Protein AF-A0A519QQQ7-F1 (afdb_monomer)

pLDDT: mean 70.66, std 15.96, range [36.84, 91.31]

Foldseek 3Di:
DDPLLVVLLVVCLPVLADDPVSLVVLVCVQCVVHAHEPVRLVSLQSSQQSRPDDDPSSLVSNLVRNVRHQQPPDPPHQEGDPVSLVVLLCSLPVDDQLADPSSLVNLLVSLQRHQEDPPVSLVSNLVSLLVSCLVPHEDLSSLVSLLSSQCHNHHPDVQAGDPVRLVSLVVNVVRDDDDPSNVVSNCRRVCRVCVVQPPDPDDDPVRVVVVVVVVPPPPDDPLVVQLVCQVVCVRPQRHNVLSNQVVVVPPVSVVVSVVVSVVVVVD

Radius of gyration: 24.66 Å; Cα contacts (8 Å, |Δi|>4): 272; chains: 1; bounding box: 61×37×68 Å

Secondary structure (DSSP, 8-state):
--HHHHHHHHHHHHHS---HHHHHHHHHHHTSSSS--HHHHHHHHHHHTT-SS--HHHHHHHHHHHHHHHHTT-SSTT---HHHHHHHHHHHHSSSTTS-HHHHHHHHHHHHH-S---HHHHHHHHHHHHHHHHHH---HHHHHHHHHHHTSTTSTTTTS--HHHHHHHHHHHHHS---HHHHHHHHHHHHHHHTTTT--PPPPHHHHHHHHHHHT-TT--HHHHHHHHHHTTSSTT--HHHHHHGGG--HHHHHHHHHHHHHHTT-

Mean predicted aligned error: 14.67 Å

Nearest PDB structures (foldseek):
  7umz-assembly1_D  TM=3.850E-01  e=6.053E-01  Oryctolagus cuniculus
  6epd-assembly1_Q  TM=2.989E-01  e=4.296E+00  Rattus norvegicus
  4hou-assembly1_A  TM=2.137E-01  e=7.521E+00  Homo sapiens

Solvent-accessible s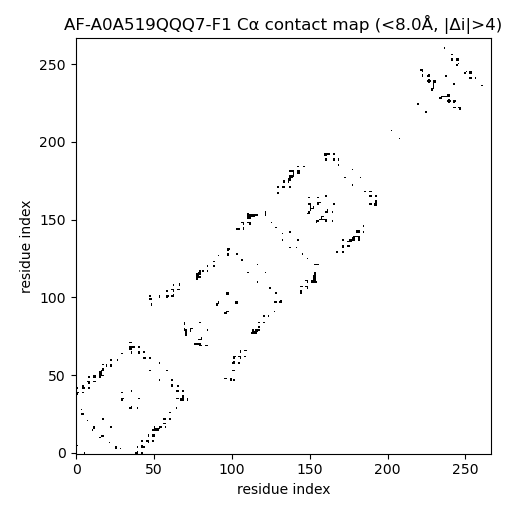urface area (backbone atoms only — not comparable to full-atom values): 14772 Å² total; per-residue (Å²): 114,62,70,68,57,54,55,47,41,55,49,24,65,71,73,24,53,82,54,71,71,58,52,52,52,47,58,54,58,51,47,66,85,71,55,49,51,72,52,52,45,52,47,54,54,59,35,55,67,39,45,74,60,79,47,75,66,54,33,51,51,51,30,52,50,46,50,50,33,49,44,60,89,28,83,62,83,46,32,62,43,69,69,56,49,51,52,52,48,53,43,50,71,69,76,54,38,57,77,42,72,41,43,52,50,34,54,28,50,48,27,58,64,23,71,49,58,59,67,67,58,46,54,50,51,52,55,35,52,50,54,40,37,69,74,78,42,44,46,46,70,57,31,51,46,50,47,44,34,51,61,7,57,33,24,96,28,47,91,43,41,38,71,70,58,43,52,48,52,52,54,53,57,74,71,44,71,68,35,77,48,33,53,53,44,48,53,51,43,48,45,48,47,44,48,78,79,64,63,75,71,82,66,54,72,72,56,48,52,56,48,55,66,48,75,72,51,91,83,69,57,74,44,60,50,48,24,50,38,22,73,70,57,78,38,85,88,44,52,45,70,54,30,58,43,53,64,74,70,46,67,66,43,48,54,48,45,53,50,50,55,66,52,60,75,73,111

Structure (mmCIF, N/CA/C/O backbone):
data_AF-A0A519QQQ7-F1
#
_entry.id   AF-A0A519QQQ7-F1
#
loop_
_atom_site.group_PDB
_atom_site.id
_atom_site.type_symbol
_atom_site.label_atom_id
_atom_site.label_alt_id
_atom_site.label_comp_id
_atom_site.label_asym_id
_atom_site.label_entity_id
_atom_site.label_seq_id
_atom_site.pdbx_PDB_ins_code
_atom_site.Cartn_x
_atom_site.Cartn_y
_atom_site.Cartn_z
_atom_site.occupancy
_atom_site.B_iso_or_equiv
_atom_site.auth_seq_id
_atom_site.auth_comp_id
_atom_site.auth_asym_id
_atom_site.auth_atom_id
_atom_site.pdbx_PDB_model_num
ATOM 1 N N . MET A 1 1 ? -14.514 -8.477 18.504 1.00 57.12 1 MET A N 1
ATOM 2 C CA . MET A 1 1 ? -14.649 -7.001 18.352 1.00 57.12 1 MET A CA 1
ATOM 3 C C . MET A 1 1 ? -14.982 -6.308 19.682 1.00 57.12 1 MET A C 1
ATOM 5 O O . MET A 1 1 ? -16.043 -6.569 20.253 1.00 57.12 1 MET A O 1
ATOM 9 N N . SER A 1 2 ? -14.092 -5.439 20.179 1.00 65.62 2 SER A N 1
ATOM 10 C CA . SER A 1 2 ? -14.289 -4.684 21.430 1.00 65.62 2 SER A CA 1
ATOM 11 C C . SER A 1 2 ? -15.368 -3.595 21.287 1.00 65.62 2 SER A C 1
ATOM 13 O O . SER A 1 2 ? -15.626 -3.091 20.193 1.00 65.62 2 SER A O 1
ATOM 15 N N . THR A 1 3 ? -16.032 -3.227 22.387 1.00 71.88 3 THR A N 1
ATOM 16 C CA . THR A 1 3 ? -17.100 -2.205 22.391 1.00 71.88 3 THR A CA 1
ATOM 17 C C . THR A 1 3 ? -16.602 -0.841 21.897 1.00 71.88 3 THR A C 1
ATOM 19 O O . THR A 1 3 ? -17.312 -0.165 21.163 1.00 71.88 3 THR A O 1
ATOM 22 N N . GLN A 1 4 ? -15.345 -0.496 22.197 1.00 73.44 4 GLN A N 1
ATOM 23 C CA . GLN A 1 4 ? -14.716 0.780 21.830 1.00 73.44 4 GLN A CA 1
ATOM 24 C C . GLN A 1 4 ? -14.652 0.999 20.311 1.00 73.44 4 GLN A C 1
ATOM 26 O O . GLN A 1 4 ? -14.949 2.089 19.832 1.00 73.44 4 GLN A O 1
ATOM 31 N N . PHE A 1 5 ? -14.333 -0.044 19.542 1.00 70.00 5 PHE A N 1
ATOM 32 C CA . PHE A 1 5 ? -14.292 0.033 18.081 1.00 70.00 5 PHE A CA 1
ATOM 33 C C . PHE A 1 5 ? -15.670 0.218 17.448 1.00 70.00 5 PHE A C 1
ATOM 35 O O . PHE A 1 5 ? -15.808 0.914 16.444 1.00 70.00 5 PHE A O 1
ATOM 42 N N . ARG A 1 6 ? -16.698 -0.406 18.032 1.00 71.19 6 ARG A N 1
ATOM 43 C CA . ARG A 1 6 ? -18.074 -0.286 17.542 1.00 71.19 6 ARG A CA 1
ATOM 44 C C . ARG A 1 6 ? -18.616 1.123 17.765 1.00 71.19 6 ARG A C 1
ATOM 46 O O . ARG A 1 6 ? -19.234 1.677 16.860 1.00 71.19 6 ARG A O 1
ATOM 53 N N . ASP A 1 7 ? -18.364 1.679 18.946 1.00 77.62 7 ASP A N 1
ATOM 54 C CA . ASP A 1 7 ? -18.818 3.020 19.312 1.00 77.62 7 ASP A CA 1
ATOM 55 C C . ASP A 1 7 ? -18.140 4.078 18.431 1.00 77.62 7 ASP A C 1
ATOM 57 O O . ASP A 1 7 ? -18.816 4.939 17.870 1.00 77.62 7 ASP A O 1
ATOM 61 N N . LEU A 1 8 ? -16.831 3.936 18.193 1.00 73.25 8 LEU A N 1
ATOM 62 C CA . LEU A 1 8 ? -16.100 4.826 17.296 1.00 73.25 8 LEU A CA 1
ATOM 63 C C . LEU A 1 8 ? -16.563 4.706 15.840 1.00 73.25 8 LEU A C 1
ATOM 65 O O . LEU A 1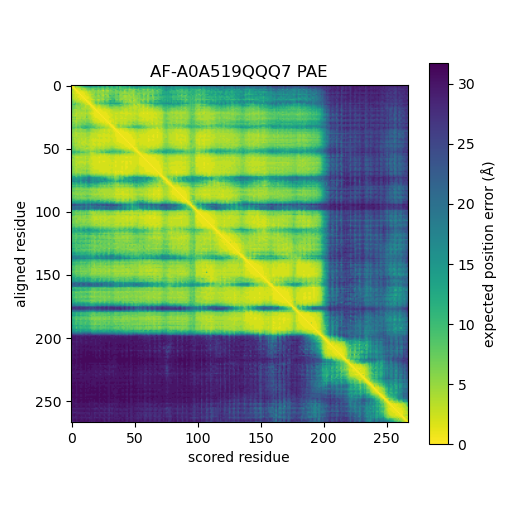 8 ? -16.773 5.717 15.181 1.00 73.25 8 LEU A O 1
ATOM 69 N N . ALA A 1 9 ? -16.775 3.493 15.322 1.00 68.94 9 ALA A N 1
ATOM 70 C CA . ALA A 1 9 ? -17.271 3.320 13.957 1.00 68.94 9 ALA A CA 1
ATOM 71 C C . ALA A 1 9 ? -18.654 3.967 13.751 1.00 68.94 9 ALA A C 1
ATOM 73 O O . ALA A 1 9 ? -18.933 4.476 12.666 1.00 68.94 9 ALA A O 1
ATOM 74 N N . ALA A 1 10 ? -19.512 3.970 14.778 1.00 73.00 10 ALA A N 1
ATOM 75 C CA . ALA A 1 10 ? -20.797 4.667 14.750 1.00 73.00 10 ALA A CA 1
ATOM 76 C C . ALA A 1 10 ? -20.635 6.197 14.801 1.00 73.00 10 ALA A C 1
ATOM 78 O O . ALA A 1 10 ? -21.363 6.918 14.114 1.00 73.00 10 ALA A O 1
ATOM 79 N N . GLN A 1 11 ? -19.668 6.691 15.573 1.00 75.50 11 GLN A N 1
ATOM 80 C CA . GLN A 1 11 ? -19.368 8.117 15.673 1.00 75.50 11 GLN A CA 1
ATOM 81 C C . GLN A 1 11 ? -18.752 8.668 14.379 1.00 75.50 11 GLN A C 1
ATOM 83 O O . GLN A 1 11 ? -19.298 9.607 13.805 1.00 75.50 11 GLN A O 1
ATOM 88 N N . VAL A 1 12 ? -17.726 8.007 13.837 1.00 75.81 12 VAL A N 1
ATOM 89 C CA . VAL A 1 12 ? -17.106 8.359 12.547 1.00 75.81 12 VAL A CA 1
ATOM 90 C C . VAL A 1 12 ? -18.117 8.245 11.402 1.00 75.81 12 VAL A C 1
ATOM 92 O O . VAL A 1 12 ? -18.093 9.045 10.475 1.00 75.81 12 VAL A O 1
ATOM 95 N N . ALA A 1 13 ? -19.072 7.308 11.465 1.00 68.69 13 ALA A N 1
ATOM 96 C CA . ALA A 1 13 ? -20.173 7.260 10.495 1.00 68.69 13 ALA A CA 1
ATOM 97 C C . ALA A 1 13 ? -21.094 8.496 10.546 1.00 68.69 13 ALA A C 1
ATOM 99 O O . ALA A 1 13 ? -21.832 8.735 9.592 1.00 68.69 13 ALA A O 1
ATOM 100 N N . THR A 1 14 ? -21.091 9.240 11.655 1.00 74.75 14 THR A N 1
ATOM 101 C CA . THR A 1 14 ? -21.964 10.397 11.880 1.00 74.75 14 THR A CA 1
ATOM 102 C C . THR A 1 14 ? -21.304 11.703 11.445 1.00 74.75 14 THR A C 1
ATOM 104 O O . THR A 1 14 ? -21.957 12.505 10.780 1.00 74.75 14 THR A O 1
ATOM 107 N N . ASP A 1 15 ? -20.038 11.929 11.804 1.00 79.56 15 ASP A N 1
ATOM 108 C CA . ASP A 1 15 ? -19.334 13.190 11.518 1.00 79.56 15 ASP A CA 1
ATOM 109 C C . ASP A 1 15 ? -18.234 13.079 10.443 1.00 79.56 15 ASP A C 1
ATOM 111 O O . ASP A 1 15 ? -17.788 14.100 9.920 1.00 79.56 15 ASP A O 1
ATOM 115 N N . GLY A 1 16 ? -17.838 11.860 10.056 1.00 76.94 16 GLY A N 1
ATOM 116 C CA . GLY A 1 16 ? -16.829 11.597 9.027 1.00 76.94 16 GLY A CA 1
ATOM 117 C C . GLY A 1 16 ? -15.406 12.007 9.412 1.00 76.94 16 GLY A C 1
ATOM 118 O O . GLY A 1 16 ? -14.540 12.052 8.528 1.00 76.94 16 GLY A O 1
ATOM 119 N N . THR A 1 17 ? -15.165 12.321 10.687 1.00 81.06 17 THR A N 1
ATOM 120 C CA . THR A 1 17 ? -13.899 12.833 11.223 1.00 81.06 17 THR A CA 1
ATOM 121 C C . THR A 1 17 ? -13.404 11.968 12.374 1.00 81.06 17 THR A C 1
ATOM 123 O O . THR A 1 17 ? -14.165 11.219 12.972 1.00 81.06 17 THR A O 1
ATOM 126 N N . ILE A 1 18 ? -12.109 12.050 12.675 1.00 83.56 18 ILE A N 1
ATOM 127 C CA . ILE A 1 18 ? -11.522 11.366 13.828 1.00 83.56 18 ILE A CA 1
ATOM 128 C C . ILE A 1 18 ? -10.552 12.301 14.546 1.00 83.56 18 ILE A C 1
ATOM 130 O O . ILE A 1 18 ? -9.690 12.924 13.915 1.00 83.56 18 ILE A O 1
ATOM 134 N N . ALA A 1 19 ? -10.719 12.438 15.856 1.00 86.44 19 ALA A N 1
ATOM 135 C CA . ALA A 1 19 ? -9.932 13.330 16.693 1.00 86.44 19 ALA A CA 1
ATOM 136 C C . ALA A 1 19 ? -8.713 12.617 17.307 1.00 86.44 19 ALA A C 1
ATOM 138 O O . ALA A 1 19 ? -8.685 11.399 17.479 1.00 86.44 19 ALA A O 1
ATOM 139 N N . SER A 1 20 ? -7.669 13.379 17.643 1.00 87.00 20 SER A N 1
ATOM 140 C CA . SER A 1 20 ? -6.410 12.836 18.181 1.00 87.00 20 SER A CA 1
ATOM 141 C C . SER A 1 20 ? -6.586 12.067 19.496 1.00 87.00 20 SER A C 1
ATOM 143 O O . SER A 1 20 ? -5.922 11.062 19.739 1.00 87.00 20 SER A O 1
ATOM 145 N N . ASP A 1 21 ? -7.491 12.511 20.364 1.00 86.31 21 ASP A N 1
ATOM 146 C CA . ASP A 1 21 ? -7.823 11.826 21.614 1.00 86.31 21 ASP A CA 1
ATOM 147 C C . ASP A 1 21 ? -8.495 10.467 21.373 1.00 86.31 21 ASP A C 1
ATOM 149 O O . ASP A 1 21 ? -8.176 9.497 22.065 1.00 86.31 21 ASP A O 1
ATOM 153 N N . GLU A 1 22 ? -9.339 10.361 20.348 1.00 85.50 22 GLU A N 1
ATOM 154 C CA . GLU A 1 22 ? -9.946 9.099 19.913 1.00 85.50 22 GLU A CA 1
ATOM 155 C C . GLU A 1 22 ? -8.890 8.130 19.371 1.00 85.50 22 GLU A C 1
ATOM 157 O O . GLU A 1 22 ? -8.876 6.953 19.744 1.00 85.50 22 GLU A O 1
ATOM 162 N N . ILE A 1 23 ? -7.939 8.629 18.570 1.00 88.69 23 ILE A N 1
ATOM 163 C CA . ILE A 1 23 ? -6.805 7.833 18.076 1.00 88.69 23 ILE A CA 1
ATOM 164 C C . ILE A 1 23 ? -5.969 7.314 19.251 1.00 88.69 23 ILE A C 1
ATOM 166 O O . ILE A 1 23 ? -5.596 6.142 19.281 1.00 88.69 23 ILE A O 1
ATOM 170 N N . LEU A 1 24 ? -5.704 8.142 20.265 1.00 87.00 24 LEU A N 1
ATOM 171 C CA . LEU A 1 24 ? -4.971 7.714 21.460 1.00 87.00 24 LEU A CA 1
ATOM 172 C C . LEU A 1 24 ? -5.712 6.634 22.257 1.00 87.00 24 LEU A C 1
ATOM 174 O O . LEU A 1 24 ? -5.064 5.733 22.799 1.00 87.00 24 LEU A O 1
ATOM 178 N N . ILE A 1 25 ? -7.042 6.708 22.345 1.00 86.06 25 ILE A N 1
ATOM 179 C CA . ILE A 1 25 ? -7.859 5.669 22.985 1.00 86.06 25 ILE A CA 1
ATOM 180 C C . ILE A 1 25 ? -7.732 4.359 22.207 1.00 86.06 25 ILE A C 1
ATOM 182 O O . ILE A 1 25 ? -7.438 3.328 22.815 1.00 86.06 25 ILE A O 1
ATOM 186 N N . LEU A 1 26 ? -7.860 4.406 20.878 1.00 84.88 26 LEU A N 1
ATOM 187 C CA . LEU A 1 26 ? -7.673 3.236 20.022 1.00 84.88 26 LEU A CA 1
ATOM 188 C C . LEU A 1 26 ? -6.281 2.633 20.176 1.00 84.88 26 LEU A C 1
ATOM 190 O O . LEU A 1 26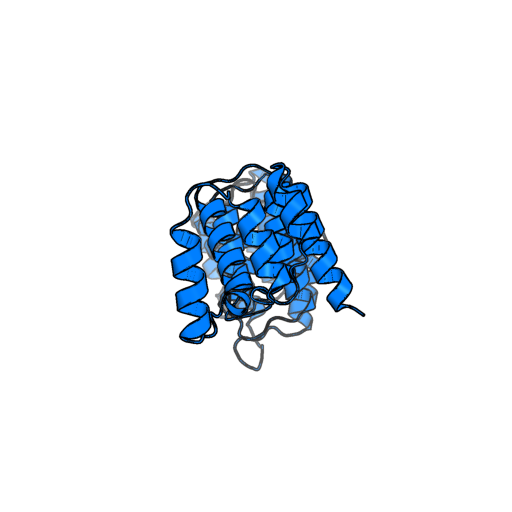 ? -6.161 1.438 20.412 1.00 84.88 26 LEU A O 1
ATOM 194 N N . ARG A 1 27 ? -5.222 3.449 20.141 1.00 87.44 27 ARG A N 1
ATOM 195 C CA . ARG A 1 27 ? -3.846 2.968 20.339 1.00 87.44 27 ARG A CA 1
ATOM 196 C C . ARG A 1 27 ? -3.667 2.233 21.664 1.00 87.44 27 ARG A C 1
ATOM 198 O O . ARG A 1 27 ? -2.925 1.263 21.735 1.00 87.44 27 ARG A O 1
ATOM 205 N N . ARG A 1 28 ? -4.327 2.674 22.734 1.00 85.94 28 ARG A N 1
ATOM 206 C CA . ARG A 1 28 ? -4.262 1.960 24.019 1.00 85.94 28 ARG A CA 1
ATOM 207 C C . ARG A 1 28 ? -5.045 0.655 23.993 1.00 85.94 28 ARG A C 1
ATOM 209 O O . ARG A 1 28 ? -4.644 -0.277 24.677 1.00 85.94 28 ARG A O 1
ATOM 216 N N . ALA A 1 29 ? -6.138 0.605 23.238 1.00 83.75 29 ALA A N 1
ATOM 217 C CA . ALA A 1 29 ? -6.968 -0.581 23.097 1.00 83.75 29 ALA A CA 1
ATOM 218 C C . ALA A 1 29 ? -6.283 -1.665 22.248 1.00 83.75 29 ALA A C 1
ATOM 220 O O . ALA A 1 29 ? -6.129 -2.780 22.732 1.00 83.75 29 ALA A O 1
ATOM 221 N N . CYS A 1 30 ? -5.808 -1.317 21.045 1.00 83.50 30 CYS A N 1
ATOM 222 C CA . CYS A 1 30 ? -5.257 -2.261 20.060 1.00 83.50 30 CYS A CA 1
ATOM 223 C C . CYS A 1 30 ? -3.977 -2.972 20.502 1.00 83.50 30 CYS A C 1
ATOM 225 O O . CYS A 1 30 ? -3.646 -4.021 19.978 1.00 83.50 30 CYS A O 1
ATOM 227 N N . TRP A 1 31 ? -3.197 -2.365 21.398 1.00 85.88 31 TRP A N 1
ATOM 228 C CA . TRP A 1 31 ? -1.939 -2.946 21.881 1.00 85.88 31 TRP A CA 1
ATOM 229 C C . TRP A 1 31 ? -1.997 -3.278 23.376 1.00 85.88 31 TRP A C 1
ATOM 231 O O . TRP A 1 31 ? -0.957 -3.462 24.009 1.00 85.88 31 TRP A O 1
ATOM 241 N N . ALA A 1 32 ? -3.197 -3.371 23.963 1.00 84.00 32 ALA A N 1
ATOM 242 C CA . ALA A 1 32 ? -3.361 -3.723 25.374 1.00 84.00 32 ALA A CA 1
ATOM 243 C C . ALA A 1 32 ? -2.845 -5.138 25.689 1.00 84.00 32 ALA A C 1
ATOM 245 O O . ALA A 1 32 ? -2.270 -5.361 26.755 1.00 84.00 32 ALA A O 1
ATOM 246 N N . ASP A 1 33 ? -3.029 -6.083 24.767 1.00 79.75 33 ASP A N 1
ATOM 247 C CA . ASP A 1 33 ? -2.548 -7.466 24.858 1.00 79.75 33 ASP A CA 1
ATOM 248 C C . ASP A 1 33 ? -1.271 -7.714 24.021 1.00 79.75 33 ASP A C 1
ATOM 250 O O . ASP A 1 33 ? -0.767 -8.839 23.960 1.00 79.75 33 ASP A O 1
ATOM 254 N N . GLY A 1 34 ? -0.718 -6.651 23.424 1.00 80.69 34 GLY A N 1
ATOM 255 C CA . GLY A 1 34 ? 0.539 -6.647 22.677 1.00 80.69 34 GLY A CA 1
ATOM 256 C C . GLY A 1 34 ? 0.448 -7.114 21.222 1.00 80.69 34 GLY A C 1
ATOM 257 O O . GLY A 1 34 ? 1.493 -7.220 20.580 1.00 80.69 34 GLY A O 1
ATOM 258 N N . LYS A 1 35 ? -0.745 -7.388 20.687 1.00 84.88 35 LYS A N 1
ATOM 259 C CA . LYS A 1 35 ? -0.934 -7.801 19.290 1.00 84.88 35 LYS A CA 1
ATOM 260 C C . LYS A 1 35 ? -2.271 -7.299 18.762 1.00 84.88 35 LYS A C 1
ATOM 262 O O . LYS A 1 35 ? -3.190 -7.087 19.524 1.00 84.88 35 LYS A O 1
ATOM 267 N N . ILE A 1 36 ? -2.380 -7.195 17.446 1.00 87.50 36 ILE A N 1
ATOM 268 C CA . ILE A 1 36 ? -3.647 -6.874 16.791 1.00 87.50 36 ILE A CA 1
ATOM 269 C C . ILE A 1 36 ? -4.205 -8.158 16.203 1.00 87.50 36 ILE A C 1
ATOM 271 O O . ILE A 1 36 ? -3.473 -8.886 15.521 1.00 87.50 36 ILE A O 1
ATOM 275 N N . ASP A 1 37 ? -5.471 -8.447 16.492 1.00 87.81 37 ASP A N 1
ATOM 276 C CA . ASP A 1 37 ? -6.185 -9.591 15.930 1.00 87.81 37 ASP A CA 1
ATOM 277 C C . ASP A 1 37 ? -6.981 -9.238 14.655 1.00 87.81 37 ASP A C 1
ATOM 279 O O . ASP A 1 37 ? -7.052 -8.086 14.222 1.00 87.81 37 ASP A O 1
ATOM 283 N N . ALA A 1 38 ? -7.556 -10.256 14.008 1.00 87.25 38 ALA A N 1
ATOM 284 C CA . ALA A 1 38 ? -8.300 -10.068 12.763 1.00 87.25 38 ALA A CA 1
ATOM 285 C C . ALA A 1 38 ? -9.583 -9.239 12.950 1.00 87.25 38 ALA A C 1
ATOM 287 O O . ALA A 1 38 ? -9.937 -8.465 12.064 1.00 87.25 38 ALA A O 1
ATOM 288 N N . ASP A 1 39 ? -10.265 -9.362 14.094 1.00 85.31 39 ASP A N 1
ATOM 289 C CA . ASP A 1 39 ? -11.480 -8.592 14.387 1.00 85.31 39 ASP A CA 1
ATOM 290 C C . ASP A 1 39 ? -11.155 -7.101 14.560 1.00 85.31 39 ASP A C 1
ATOM 292 O O . ASP A 1 39 ? -11.939 -6.235 14.164 1.00 85.31 39 ASP A O 1
ATOM 296 N N . GLU A 1 40 ? -10.019 -6.795 15.187 1.00 87.56 40 GLU A N 1
ATOM 297 C CA . GLU A 1 40 ? -9.525 -5.434 15.385 1.00 87.56 40 GLU A CA 1
ATOM 298 C C . GLU A 1 40 ? -9.049 -4.813 14.072 1.00 87.56 40 GLU A C 1
ATOM 300 O O . GLU A 1 40 ? -9.430 -3.682 13.761 1.00 87.56 40 GLU A O 1
ATOM 305 N N . ALA A 1 41 ? -8.296 -5.556 13.256 1.00 88.56 41 ALA A N 1
ATOM 306 C CA . ALA A 1 41 ? -7.884 -5.106 11.927 1.00 88.56 41 ALA A CA 1
ATOM 307 C C . ALA A 1 41 ? -9.095 -4.813 11.019 1.00 88.56 41 ALA A C 1
ATOM 309 O O . ALA A 1 41 ? -9.133 -3.784 10.339 1.00 88.56 41 ALA A O 1
ATOM 310 N N . GLU A 1 42 ? -10.123 -5.667 11.055 1.00 85.62 42 GLU A N 1
ATOM 311 C CA . GLU A 1 42 ? -11.388 -5.440 10.345 1.00 85.62 42 GLU A CA 1
ATOM 312 C C . GLU A 1 42 ? -12.116 -4.186 10.837 1.00 85.62 42 GLU A C 1
ATOM 314 O O . GLU A 1 42 ? -12.638 -3.406 10.035 1.00 85.62 42 GLU A O 1
ATOM 319 N N . ALA A 1 43 ? -12.133 -3.951 12.150 1.00 84.44 43 ALA A N 1
ATOM 320 C CA . ALA A 1 43 ? -12.739 -2.751 12.709 1.00 84.44 43 ALA A CA 1
ATOM 321 C C . ALA A 1 43 ? -12.005 -1.478 12.259 1.00 84.44 43 ALA A C 1
ATOM 323 O O . ALA A 1 43 ? -12.655 -0.516 11.851 1.00 84.44 43 ALA A O 1
ATOM 324 N N . ILE A 1 44 ? -10.670 -1.487 12.261 1.00 87.62 44 ILE A N 1
ATOM 325 C CA . ILE A 1 44 ? -9.840 -0.366 11.793 1.00 87.62 44 ILE A CA 1
ATOM 326 C C . ILE A 1 44 ? -10.128 -0.054 10.318 1.00 87.62 44 ILE A C 1
ATOM 328 O O . ILE A 1 44 ? -10.362 1.100 9.964 1.00 87.62 44 ILE A O 1
ATOM 332 N N . LEU A 1 45 ? -10.200 -1.078 9.465 1.00 84.19 45 LEU A N 1
ATOM 333 C CA . LEU A 1 45 ? -10.567 -0.928 8.053 1.00 84.19 45 LEU A CA 1
ATOM 334 C C . LEU A 1 45 ? -11.991 -0.414 7.848 1.00 84.19 45 LEU A C 1
ATOM 336 O O . LEU A 1 45 ? -12.262 0.344 6.916 1.00 84.19 45 LEU A O 1
ATOM 340 N N . ALA A 1 46 ? -12.928 -0.850 8.686 1.00 82.56 46 ALA A N 1
ATOM 341 C CA . ALA A 1 46 ? -14.303 -0.375 8.640 1.00 82.56 46 ALA A CA 1
ATOM 342 C C . ALA A 1 46 ? -14.420 1.101 9.050 1.00 82.56 46 ALA A C 1
ATOM 344 O O . ALA A 1 46 ? -15.298 1.794 8.530 1.00 82.56 46 ALA A O 1
ATOM 345 N N . VAL A 1 47 ? -13.566 1.569 9.966 1.00 84.00 47 VAL A N 1
ATOM 346 C CA . VAL A 1 47 ? -13.463 2.988 10.324 1.00 84.00 47 VAL A CA 1
ATOM 347 C C . VAL A 1 47 ? -12.838 3.774 9.175 1.00 84.00 47 VAL A C 1
ATOM 349 O O . VAL A 1 47 ? -13.432 4.763 8.761 1.00 84.00 47 VAL A O 1
ATOM 352 N N . ASP A 1 48 ? -11.725 3.311 8.596 1.00 84.88 48 ASP A N 1
ATOM 353 C CA . ASP A 1 48 ? -11.042 4.014 7.495 1.00 84.88 48 ASP A CA 1
ATOM 354 C C . ASP A 1 48 ? -11.975 4.275 6.305 1.00 84.88 48 ASP A C 1
ATOM 356 O O . ASP A 1 48 ? -12.066 5.397 5.820 1.00 84.88 48 ASP A O 1
ATOM 360 N N . GLY A 1 49 ? -12.785 3.281 5.924 1.00 79.69 49 GLY A N 1
ATOM 361 C CA . GLY A 1 49 ? -13.778 3.432 4.855 1.00 79.69 49 GLY A CA 1
ATOM 362 C C . GLY A 1 49 ? -14.918 4.423 5.148 1.00 79.69 49 GLY A C 1
ATOM 363 O O . GLY A 1 49 ? -15.741 4.673 4.270 1.00 79.69 49 GLY A O 1
ATOM 364 N N . ARG A 1 50 ? -15.008 4.960 6.370 1.00 80.19 50 ARG A N 1
ATOM 365 C CA . ARG A 1 50 ? -15.980 5.987 6.785 1.00 80.19 50 ARG A CA 1
ATOM 366 C C . ARG A 1 50 ? -15.332 7.348 7.037 1.00 80.19 50 ARG A C 1
ATOM 368 O O . ARG A 1 50 ? -16.051 8.340 7.129 1.00 80.19 50 ARG A O 1
ATOM 375 N N . VAL A 1 51 ? -14.005 7.410 7.152 1.00 81.94 51 VAL A N 1
ATOM 376 C CA . VAL A 1 51 ? -13.284 8.667 7.351 1.00 81.94 51 VAL A CA 1
ATOM 377 C C . VAL A 1 51 ? -13.252 9.434 6.031 1.00 81.94 51 VAL A C 1
ATOM 379 O O . VAL A 1 51 ? -12.640 9.014 5.054 1.00 81.94 51 VAL A O 1
ATOM 382 N N . SER A 1 52 ? -13.906 10.592 6.013 1.00 74.12 52 SER A N 1
ATOM 383 C CA . SER A 1 52 ? -13.955 11.472 4.838 1.00 74.12 52 SER A CA 1
ATOM 384 C C . SER A 1 52 ? -12.743 12.401 4.732 1.00 74.12 52 SER A C 1
ATOM 386 O O . SER A 1 52 ? -12.331 12.765 3.633 1.00 74.12 52 SER A O 1
ATOM 388 N N . VAL A 1 53 ? -12.152 12.769 5.874 1.00 72.25 53 VAL A N 1
ATOM 389 C CA . VAL A 1 53 ? -10.972 13.638 5.959 1.00 72.25 53 VAL A CA 1
ATOM 390 C C . VAL A 1 53 ? -9.935 12.959 6.854 1.00 72.25 53 VAL A C 1
ATOM 392 O O . VAL A 1 53 ? -9.884 13.228 8.058 1.00 72.25 53 VAL A O 1
ATOM 395 N N . PRO A 1 54 ? -9.122 12.040 6.303 1.00 72.06 54 PRO A N 1
ATOM 396 C CA . PRO A 1 54 ? -8.076 11.393 7.075 1.00 72.06 54 PRO A CA 1
ATOM 397 C C . PRO A 1 54 ? -7.001 12.418 7.434 1.00 72.06 54 PRO A C 1
ATOM 399 O O . PRO A 1 54 ? -6.435 13.091 6.571 1.00 72.06 54 PRO A O 1
ATOM 402 N N . ASN A 1 55 ? -6.718 12.543 8.728 1.00 84.00 55 ASN A N 1
ATOM 403 C CA . ASN A 1 55 ? -5.596 13.339 9.207 1.00 84.00 55 ASN A CA 1
ATOM 404 C C . ASN A 1 55 ? -4.307 12.477 9.244 1.00 84.00 55 ASN A C 1
ATOM 406 O O . ASN A 1 55 ? -4.383 11.245 9.246 1.00 84.00 55 ASN A O 1
ATOM 410 N N . PRO A 1 56 ? -3.107 13.088 9.283 1.00 87.12 56 PRO A N 1
ATOM 411 C CA . PRO A 1 56 ? -1.849 12.334 9.269 1.00 87.12 56 PRO A CA 1
ATOM 412 C C . PRO A 1 56 ? -1.677 11.359 10.444 1.00 87.12 56 PRO A C 1
ATOM 414 O O . PRO A 1 56 ? -1.008 10.334 10.305 1.00 87.12 56 PRO A O 1
ATOM 417 N N . GLU A 1 57 ? -2.269 11.669 11.598 1.00 89.62 57 GLU A N 1
ATOM 418 C CA . GLU A 1 57 ? -2.207 10.825 12.791 1.00 89.62 57 GLU A CA 1
ATOM 419 C C . GLU A 1 57 ? -3.027 9.543 12.599 1.00 89.62 57 GLU A C 1
ATOM 421 O O . GLU A 1 57 ? -2.540 8.454 12.906 1.00 89.62 57 GLU A O 1
ATOM 426 N N . TRP A 1 58 ? -4.216 9.657 11.998 1.00 90.31 58 TRP A N 1
ATOM 427 C CA . TRP A 1 58 ? -5.054 8.522 11.621 1.00 90.31 58 TRP A CA 1
ATOM 428 C C . TRP A 1 58 ? -4.343 7.630 10.614 1.00 90.31 58 TRP A C 1
ATOM 430 O O . TRP A 1 58 ? -4.216 6.433 10.853 1.00 90.31 58 TRP A O 1
ATOM 440 N N . THR A 1 59 ? -3.809 8.210 9.535 1.00 89.00 59 THR A N 1
ATOM 441 C CA . THR A 1 59 ? -3.055 7.460 8.522 1.00 89.00 59 THR A CA 1
ATOM 442 C C . THR A 1 59 ? -1.890 6.697 9.148 1.00 89.00 59 THR A C 1
ATOM 444 O O . THR A 1 59 ? -1.691 5.521 8.856 1.00 89.00 59 THR A O 1
ATOM 447 N N . THR A 1 60 ? -1.147 7.332 10.058 1.00 91.12 60 THR A N 1
ATOM 448 C CA . THR A 1 60 ? -0.025 6.685 10.754 1.00 91.12 60 THR A CA 1
ATOM 449 C C . THR A 1 60 ? -0.502 5.518 11.616 1.00 91.12 60 THR A C 1
ATOM 451 O O . THR A 1 60 ? 0.041 4.421 11.513 1.00 91.12 60 THR A O 1
ATOM 454 N N . PHE A 1 61 ? -1.539 5.728 12.433 1.00 91.31 61 PHE A N 1
ATOM 455 C CA . PHE A 1 61 ? -2.121 4.677 13.266 1.00 91.31 61 PHE A CA 1
ATOM 456 C C . PHE A 1 61 ? -2.655 3.508 12.432 1.00 91.31 61 PHE A C 1
ATOM 458 O O . PHE A 1 61 ? -2.338 2.361 12.734 1.00 91.31 61 PHE A O 1
ATOM 465 N N . PHE A 1 62 ? -3.423 3.797 11.382 1.00 90.62 62 PHE A N 1
ATOM 466 C CA . PHE A 1 62 ? -3.989 2.803 10.478 1.00 90.62 62 PHE A CA 1
ATOM 467 C C . PHE A 1 62 ? -2.895 1.927 9.863 1.00 90.62 62 PHE A C 1
ATOM 469 O O . PHE A 1 62 ? -2.960 0.699 9.943 1.00 90.62 62 PHE A O 1
ATOM 476 N N . VAL A 1 63 ? -1.865 2.559 9.287 1.00 91.00 63 VAL A N 1
ATOM 477 C CA . VAL A 1 63 ? -0.760 1.852 8.634 1.00 91.00 63 VAL A CA 1
ATOM 478 C C . VAL A 1 63 ? -0.014 0.980 9.634 1.00 91.00 63 VAL A C 1
ATOM 480 O O . VAL A 1 63 ? 0.239 -0.178 9.328 1.00 91.00 63 VAL A O 1
ATOM 483 N N . GLU A 1 64 ? 0.319 1.499 10.818 1.00 91.19 64 GLU A N 1
ATOM 484 C CA . GLU A 1 64 ? 1.003 0.728 11.864 1.00 91.19 64 GLU A CA 1
ATOM 485 C C . GLU A 1 64 ? 0.169 -0.467 12.324 1.00 91.19 64 GLU A C 1
ATOM 487 O O . GLU A 1 64 ? 0.667 -1.589 12.364 1.00 91.19 64 GLU A O 1
ATOM 492 N N . ALA A 1 65 ? -1.109 -0.240 12.616 1.00 91.19 65 ALA A N 1
ATOM 493 C CA . ALA A 1 65 ? -1.979 -1.252 13.183 1.00 91.19 65 ALA A CA 1
ATOM 494 C C . ALA A 1 65 ? -2.229 -2.418 12.210 1.00 91.19 65 ALA A C 1
ATOM 496 O O . ALA A 1 65 ? -2.079 -3.590 12.565 1.00 91.19 65 ALA A O 1
ATOM 497 N N . VAL A 1 66 ? -2.559 -2.110 10.952 1.00 90.44 66 VAL A N 1
ATOM 498 C CA . VAL A 1 66 ? -2.808 -3.145 9.940 1.00 90.44 66 VAL A CA 1
ATOM 499 C C . VAL A 1 66 ? -1.504 -3.833 9.528 1.00 90.44 66 VAL A C 1
ATOM 501 O O . VAL A 1 66 ? -1.491 -5.046 9.333 1.00 90.44 66 VAL A O 1
ATOM 504 N N . HIS A 1 67 ? -0.388 -3.103 9.443 1.00 89.81 67 HIS A N 1
ATOM 505 C CA . HIS A 1 67 ? 0.923 -3.696 9.173 1.00 89.81 67 HIS A CA 1
ATOM 506 C C . HIS A 1 67 ? 1.341 -4.692 10.265 1.00 89.81 67 HIS A C 1
ATOM 508 O O . HIS A 1 67 ? 1.779 -5.798 9.943 1.00 89.81 67 HIS A O 1
ATOM 514 N N . ASP A 1 68 ? 1.178 -4.334 11.540 1.00 89.19 68 ASP A N 1
ATOM 515 C CA . ASP A 1 68 ? 1.485 -5.224 12.662 1.00 89.19 68 ASP A CA 1
ATOM 516 C C . ASP A 1 68 ? 0.615 -6.484 12.617 1.00 89.19 68 ASP A C 1
ATOM 518 O O . ASP A 1 68 ? 1.142 -7.590 12.721 1.00 89.19 68 ASP A O 1
ATOM 522 N N . PHE A 1 69 ? -0.693 -6.350 12.368 1.00 89.94 69 PHE A N 1
ATOM 523 C CA . PHE A 1 69 ? -1.575 -7.504 12.159 1.00 89.94 69 PHE A CA 1
ATOM 524 C C . PHE A 1 69 ? -1.079 -8.421 11.030 1.00 89.94 69 PHE A C 1
ATOM 526 O O . PHE A 1 69 ? -0.997 -9.637 11.215 1.00 89.94 69 PHE A O 1
ATOM 533 N N . LEU A 1 70 ? -0.716 -7.854 9.876 1.00 87.94 70 LEU A N 1
ATOM 534 C CA . LEU A 1 70 ? -0.267 -8.627 8.716 1.00 87.94 70 LEU A CA 1
ATOM 535 C C . LEU A 1 70 ? 1.023 -9.413 9.003 1.00 87.94 70 LEU A C 1
ATOM 537 O O . LEU A 1 70 ? 1.150 -10.558 8.568 1.00 87.94 70 LEU A O 1
ATOM 541 N N . LEU A 1 71 ? 1.941 -8.847 9.787 1.00 85.38 71 LEU A N 1
ATOM 542 C CA . LEU A 1 71 ? 3.197 -9.505 10.161 1.00 85.38 71 LEU A CA 1
ATOM 543 C C . LEU A 1 71 ? 3.088 -10.434 11.379 1.00 85.38 71 LEU A C 1
ATOM 545 O O . LEU A 1 71 ? 3.943 -11.302 11.569 1.00 85.38 71 LEU A O 1
ATOM 549 N N . ASN A 1 72 ? 2.058 -10.282 12.212 1.00 83.19 72 ASN A N 1
ATOM 550 C CA . ASN A 1 72 ? 1.918 -11.054 13.445 1.00 83.19 72 ASN A CA 1
ATOM 551 C C . ASN A 1 72 ? 1.778 -12.555 13.169 1.00 83.19 72 ASN A C 1
ATOM 553 O O . ASN A 1 72 ? 0.788 -13.005 12.599 1.00 83.19 72 ASN A O 1
ATOM 557 N N . GLY A 1 73 ? 2.736 -13.356 13.632 1.00 71.38 73 GLY A N 1
ATOM 558 C CA . GLY A 1 73 ? 2.694 -14.815 13.489 1.00 71.38 73 GLY A CA 1
ATOM 559 C C . GLY A 1 73 ? 3.110 -15.341 12.112 1.00 71.38 73 GLY A C 1
ATOM 560 O O . GLY A 1 73 ? 2.888 -16.518 11.843 1.00 71.38 73 GLY A O 1
ATOM 561 N N . ALA A 1 74 ? 3.710 -14.505 11.257 1.00 67.56 74 ALA A N 1
ATOM 562 C CA . ALA A 1 74 ? 4.365 -14.976 10.042 1.00 67.56 74 ALA A CA 1
ATOM 563 C C . ALA A 1 74 ? 5.770 -15.524 10.360 1.00 67.56 74 ALA A C 1
ATOM 565 O O . ALA A 1 74 ? 6.607 -14.835 10.948 1.00 67.56 74 ALA A O 1
ATOM 566 N N . GLU A 1 75 ? 6.030 -16.765 9.953 1.00 59.91 75 GLU A N 1
ATOM 567 C CA . GLU A 1 75 ? 7.367 -17.359 9.902 1.00 59.91 75 GLU A CA 1
ATOM 568 C C . GLU A 1 75 ? 7.659 -17.754 8.447 1.00 59.91 75 GLU A C 1
ATOM 570 O O . GLU A 1 75 ? 6.865 -18.509 7.882 1.00 59.91 75 GLU A O 1
ATOM 575 N N . PRO A 1 76 ? 8.776 -17.310 7.833 1.00 68.19 76 PRO A N 1
ATOM 576 C CA . PRO A 1 76 ? 9.854 -16.457 8.355 1.00 68.19 76 PRO A CA 1
ATOM 577 C C . PRO A 1 76 ? 9.465 -14.983 8.572 1.00 68.19 76 PRO A C 1
ATOM 579 O O . PRO A 1 76 ? 8.522 -14.465 7.981 1.00 68.19 76 PRO A O 1
ATOM 582 N N . PHE A 1 77 ? 10.243 -14.280 9.402 1.00 64.75 77 PHE A N 1
ATOM 583 C CA . PHE A 1 77 ? 10.047 -12.849 9.645 1.00 64.75 77 PHE A CA 1
ATOM 584 C C . PHE A 1 77 ? 10.177 -12.035 8.347 1.00 64.75 77 PHE A C 1
ATOM 586 O O . PHE A 1 77 ? 11.153 -12.185 7.612 1.00 64.75 77 PHE A O 1
ATOM 593 N N . GLY A 1 78 ? 9.232 -11.123 8.106 1.00 67.88 78 GLY A N 1
ATOM 594 C CA . GLY A 1 78 ? 9.224 -10.268 6.914 1.00 67.88 78 GLY A CA 1
ATOM 595 C C . GLY A 1 78 ? 8.533 -10.883 5.693 1.00 67.88 78 GLY A C 1
ATOM 596 O O . GLY A 1 78 ? 8.686 -10.352 4.589 1.00 67.88 78 GLY A O 1
ATOM 597 N N . GLU A 1 79 ? 7.778 -11.963 5.890 1.00 76.44 79 GLU A N 1
ATOM 598 C CA . GLU A 1 79 ? 6.811 -12.502 4.933 1.00 76.44 79 GLU A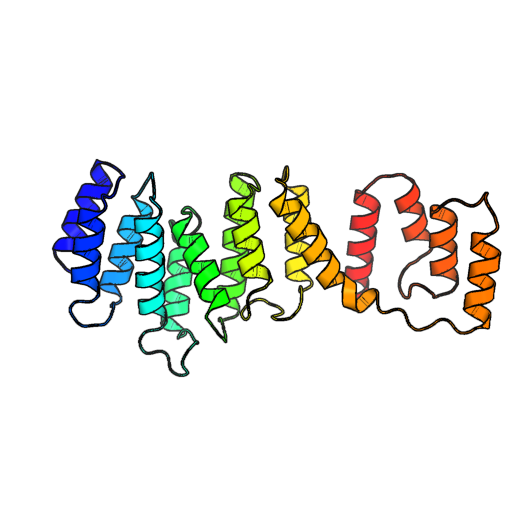 CA 1
ATOM 599 C C . GLU A 1 79 ? 5.378 -12.288 5.452 1.00 76.44 79 GLU A C 1
ATOM 601 O O . GLU A 1 79 ? 5.166 -12.078 6.646 1.00 76.44 79 GLU A O 1
ATOM 606 N N . ILE A 1 80 ? 4.390 -12.314 4.555 1.00 80.56 80 ILE A N 1
ATOM 607 C CA . ILE A 1 80 ? 2.968 -12.391 4.922 1.00 80.56 80 ILE A CA 1
ATOM 608 C C . ILE A 1 80 ? 2.511 -13.819 4.638 1.00 80.56 80 ILE A C 1
ATOM 610 O O . ILE A 1 80 ? 2.796 -14.350 3.564 1.00 80.56 80 ILE A O 1
ATOM 614 N N . ASP A 1 81 ? 1.776 -14.424 5.570 1.00 82.88 81 ASP A N 1
ATOM 615 C CA . ASP A 1 81 ? 1.135 -15.714 5.324 1.00 82.88 81 ASP A CA 1
ATOM 616 C C . ASP A 1 81 ? 0.044 -15.629 4.235 1.00 82.88 81 ASP A C 1
ATOM 618 O O . ASP A 1 81 ? -0.565 -14.582 3.999 1.00 82.88 81 ASP A O 1
ATOM 622 N N . GLU A 1 82 ? -0.219 -16.745 3.551 1.00 82.25 82 GLU A N 1
ATOM 623 C CA . GLU A 1 82 ? -1.180 -16.769 2.439 1.00 82.25 82 GLU A CA 1
ATOM 624 C C . GLU A 1 82 ? -2.597 -16.367 2.872 1.00 82.25 82 GLU A C 1
ATOM 626 O O . GLU A 1 82 ? -3.282 -15.670 2.129 1.00 82.25 82 GLU A O 1
ATOM 631 N N . ALA A 1 83 ? -3.024 -16.724 4.089 1.00 86.06 83 ALA A N 1
ATOM 632 C CA . ALA A 1 83 ? -4.368 -16.418 4.573 1.00 86.06 83 ALA A CA 1
ATOM 633 C C . ALA A 1 83 ? -4.573 -14.910 4.791 1.00 86.06 83 ALA A C 1
ATOM 635 O O . ALA A 1 83 ? -5.624 -14.370 4.444 1.00 86.06 83 ALA A O 1
ATOM 636 N N . LYS A 1 84 ? -3.569 -14.208 5.322 1.00 87.19 84 LYS A N 1
ATOM 637 C CA . LYS A 1 84 ? -3.583 -12.751 5.480 1.00 87.19 84 LYS A CA 1
ATOM 638 C C . LYS A 1 84 ? -3.391 -12.020 4.158 1.00 87.19 84 LYS A C 1
ATOM 640 O O . LYS A 1 84 ? -3.975 -10.952 3.971 1.00 87.19 84 LYS A O 1
ATOM 645 N N . ALA A 1 85 ? -2.623 -12.586 3.227 1.00 85.19 85 ALA A N 1
ATOM 646 C CA . ALA A 1 85 ? -2.541 -12.060 1.869 1.00 85.19 85 ALA A CA 1
ATOM 647 C C . ALA A 1 85 ? -3.902 -12.151 1.155 1.00 85.19 85 ALA A C 1
ATOM 649 O O . ALA A 1 85 ? -4.351 -11.161 0.579 1.00 85.19 85 ALA A O 1
ATOM 650 N N . ASP A 1 86 ? -4.586 -13.294 1.253 1.00 86.12 86 ASP A N 1
ATOM 651 C CA . ASP A 1 86 ? -5.936 -13.495 0.712 1.00 86.12 86 ASP A CA 1
ATOM 652 C C . ASP A 1 86 ? -6.962 -12.582 1.394 1.00 86.12 86 ASP A C 1
ATOM 654 O O . ASP A 1 86 ? -7.815 -11.993 0.726 1.00 86.12 86 ASP A O 1
ATOM 658 N N . TRP A 1 87 ? -6.851 -12.403 2.712 1.00 87.31 87 TRP A N 1
ATOM 659 C CA . TRP A 1 87 ? -7.670 -11.457 3.468 1.00 87.31 87 TRP A CA 1
ATOM 660 C C . TRP A 1 87 ? -7.499 -10.016 2.960 1.00 87.31 87 TRP A C 1
ATOM 662 O O . TRP A 1 87 ? -8.489 -9.333 2.683 1.00 87.31 87 TRP A O 1
ATOM 672 N N . LEU A 1 88 ? -6.255 -9.568 2.756 1.00 85.44 88 LEU A N 1
ATOM 673 C CA . LEU A 1 88 ? -5.965 -8.226 2.249 1.00 85.44 88 LEU A CA 1
ATOM 674 C C . LEU A 1 88 ? -6.467 -8.047 0.808 1.00 85.44 88 LEU A C 1
ATOM 676 O O . LEU A 1 88 ? -7.084 -7.029 0.495 1.00 85.44 88 LEU A O 1
ATOM 680 N N . LEU A 1 89 ? -6.258 -9.045 -0.057 1.00 81.81 89 LEU A N 1
ATOM 681 C CA . LEU A 1 89 ? -6.753 -9.053 -1.438 1.00 81.81 89 LEU A CA 1
ATOM 682 C C . LEU A 1 89 ? -8.278 -8.948 -1.499 1.00 81.81 89 LEU A C 1
ATOM 684 O O . LEU A 1 89 ? -8.810 -8.082 -2.194 1.00 81.81 89 LEU A O 1
ATOM 688 N N . ALA A 1 90 ? -8.985 -9.764 -0.715 1.00 83.06 90 ALA A N 1
ATOM 689 C CA . ALA A 1 90 ? -10.441 -9.724 -0.648 1.00 83.06 90 ALA A CA 1
ATOM 690 C C . ALA A 1 90 ? -10.955 -8.335 -0.245 1.00 83.06 90 ALA A C 1
ATOM 692 O O . ALA A 1 90 ? -12.004 -7.899 -0.724 1.00 83.06 90 ALA A O 1
ATOM 693 N N . ARG A 1 91 ? -10.214 -7.619 0.608 1.00 77.94 91 ARG A N 1
ATOM 694 C CA . ARG A 1 91 ? -10.577 -6.270 1.045 1.00 77.94 91 ARG A CA 1
ATOM 695 C C . ARG A 1 91 ? -10.252 -5.188 0.014 1.00 77.94 91 ARG A C 1
ATOM 697 O O . ARG A 1 91 ? -11.025 -4.239 -0.115 1.00 77.94 91 ARG A O 1
ATOM 704 N N . ILE A 1 92 ? -9.160 -5.341 -0.735 1.00 73.12 92 ILE A N 1
ATOM 705 C CA . ILE A 1 92 ? -8.837 -4.496 -1.895 1.00 73.12 92 ILE A CA 1
ATOM 706 C C . ILE A 1 92 ? -9.937 -4.608 -2.965 1.00 73.12 92 ILE A C 1
ATOM 708 O O . ILE A 1 92 ? -10.327 -3.593 -3.544 1.00 73.12 92 ILE A O 1
ATOM 712 N N . ASP A 1 93 ? -10.477 -5.811 -3.181 1.00 70.12 93 ASP A N 1
ATOM 713 C CA . ASP A 1 93 ? -11.453 -6.084 -4.242 1.00 70.12 93 ASP A CA 1
ATOM 714 C C . ASP A 1 93 ? -12.919 -5.762 -3.861 1.00 70.12 93 ASP A C 1
ATOM 716 O O . ASP A 1 93 ? -13.694 -5.363 -4.729 1.00 70.12 93 ASP A O 1
ATOM 720 N N . ARG A 1 94 ? -13.328 -5.901 -2.585 1.00 64.06 94 ARG A N 1
ATOM 721 C CA . ARG A 1 94 ? -14.738 -5.784 -2.121 1.00 64.06 94 ARG A CA 1
ATOM 722 C C . ARG A 1 94 ? -15.304 -4.373 -1.898 1.00 64.06 94 ARG A C 1
ATOM 724 O O . ARG A 1 94 ? -16.400 -4.286 -1.361 1.00 64.06 94 ARG A O 1
ATOM 731 N N . GLU A 1 95 ? -14.622 -3.309 -2.316 1.00 54.56 95 GLU A N 1
ATOM 732 C CA . GLU A 1 95 ? -14.917 -1.897 -1.979 1.00 54.56 95 GLU A CA 1
ATOM 733 C C . GLU A 1 95 ? -14.359 -1.462 -0.602 1.00 54.56 95 GLU A C 1
ATOM 735 O O . GLU A 1 95 ? -14.901 -1.802 0.454 1.00 54.56 95 GLU A O 1
ATOM 740 N N . ALA A 1 96 ? -13.228 -0.733 -0.627 1.00 51.69 96 ALA A N 1
ATOM 741 C CA . ALA A 1 96 ? -12.853 0.397 0.259 1.00 51.69 96 ALA A CA 1
ATOM 742 C C . ALA A 1 96 ? -11.332 0.672 0.297 1.00 51.69 96 ALA A C 1
ATOM 744 O O . ALA A 1 96 ? -10.942 1.764 0.687 1.00 51.69 96 ALA A O 1
ATOM 745 N N . LEU A 1 97 ? -10.459 -0.266 -0.096 1.00 53.06 97 LEU A N 1
ATOM 746 C CA . LEU A 1 97 ? -9.001 -0.059 0.010 1.00 53.06 97 LEU A CA 1
ATOM 747 C C . LEU A 1 97 ? -8.357 0.750 -1.137 1.00 53.06 97 LEU A C 1
ATOM 749 O O . LEU A 1 97 ? -7.370 1.423 -0.878 1.00 53.06 97 LEU A O 1
ATOM 753 N N . PRO A 1 98 ? -8.864 0.787 -2.384 1.00 55.97 98 PRO A N 1
ATOM 754 C CA . PRO A 1 98 ? -8.273 1.683 -3.383 1.00 55.97 98 PRO A CA 1
ATOM 755 C C . PRO A 1 98 ? -8.575 3.179 -3.199 1.00 55.97 98 PRO A C 1
ATOM 757 O O . PRO A 1 98 ? -8.119 3.963 -4.022 1.00 55.97 98 PRO A O 1
ATOM 760 N N . ALA A 1 99 ? -9.384 3.583 -2.211 1.00 57.06 99 ALA A N 1
ATOM 761 C CA . ALA A 1 99 ? -9.976 4.926 -2.187 1.00 57.06 99 ALA A CA 1
ATOM 762 C C . ALA A 1 99 ? -9.357 5.893 -1.163 1.00 57.06 99 ALA A C 1
ATOM 764 O O . ALA A 1 99 ? -9.584 7.095 -1.268 1.00 57.06 99 ALA A O 1
ATOM 765 N N . SER A 1 100 ? -8.596 5.403 -0.177 1.00 71.94 100 SER A N 1
ATOM 766 C CA . SER A 1 100 ? -8.003 6.249 0.865 1.00 71.94 100 SER A CA 1
ATOM 767 C C . SER A 1 100 ? -6.483 6.340 0.725 1.00 71.94 100 SER A C 1
ATOM 769 O O . SER A 1 100 ? -5.792 5.373 0.391 1.00 71.94 100 SER A O 1
ATOM 771 N N . ILE A 1 101 ? -5.934 7.516 1.041 1.00 76.38 101 ILE A N 1
ATOM 772 C CA . ILE A 1 101 ? -4.481 7.733 1.116 1.00 76.38 101 ILE A CA 1
ATOM 773 C C . ILE A 1 101 ? -3.845 6.757 2.121 1.00 76.38 101 ILE A C 1
ATOM 775 O O . ILE A 1 101 ? -2.746 6.263 1.884 1.00 76.38 101 ILE A O 1
ATOM 779 N N . ALA A 1 102 ? -4.543 6.430 3.214 1.00 80.75 102 ALA A N 1
ATOM 780 C CA . ALA A 1 102 ? -4.049 5.514 4.239 1.00 80.75 102 ALA A CA 1
ATOM 781 C C . ALA A 1 102 ? -3.855 4.082 3.719 1.00 80.75 102 ALA A C 1
ATOM 783 O O . ALA A 1 102 ? -2.857 3.432 4.035 1.00 80.75 102 ALA A O 1
ATOM 784 N N . ALA A 1 103 ? -4.758 3.606 2.866 1.00 77.44 103 ALA A N 1
ATOM 785 C CA . ALA A 1 103 ? -4.644 2.295 2.248 1.00 77.44 103 ALA A CA 1
ATOM 786 C C . ALA A 1 103 ? -3.509 2.220 1.207 1.00 77.44 103 ALA A C 1
ATOM 788 O O . ALA A 1 103 ? -2.784 1.223 1.156 1.00 77.44 103 ALA A O 1
ATOM 789 N N . LEU A 1 104 ? -3.288 3.282 0.424 1.00 79.38 104 LEU A N 1
ATOM 790 C CA . LEU A 1 104 ? -2.134 3.362 -0.481 1.00 79.38 104 LEU A CA 1
ATOM 791 C C . LEU A 1 104 ? -0.806 3.422 0.289 1.00 79.38 104 LEU A C 1
ATOM 793 O O . LEU A 1 104 ? 0.164 2.761 -0.087 1.00 79.38 104 LEU A O 1
ATOM 797 N N . GLU A 1 105 ? -0.771 4.171 1.392 1.00 86.81 105 GLU A N 1
ATOM 798 C CA . GLU A 1 105 ? 0.367 4.224 2.312 1.00 86.81 105 GLU A CA 1
ATOM 799 C C . GLU A 1 105 ? 0.665 2.855 2.937 1.00 86.81 105 GLU A C 1
ATOM 801 O O . GLU A 1 105 ? 1.830 2.457 3.014 1.00 86.81 105 GLU A O 1
ATOM 806 N N . LEU A 1 106 ? -0.368 2.092 3.312 1.00 87.88 106 LEU A N 1
ATOM 807 C CA . LEU A 1 106 ? -0.219 0.717 3.791 1.00 87.88 106 LEU A CA 1
ATOM 808 C C . LEU A 1 106 ? 0.418 -0.172 2.716 1.00 87.88 106 LEU A C 1
ATOM 810 O O . LEU A 1 106 ? 1.392 -0.863 3.006 1.00 87.88 106 LEU A O 1
ATOM 814 N N . LEU A 1 107 ? -0.072 -0.132 1.471 1.00 85.25 107 LEU A N 1
ATOM 815 C CA . LEU A 1 107 ? 0.509 -0.910 0.369 1.00 85.25 107 LEU A CA 1
ATOM 816 C C . LEU A 1 107 ? 1.983 -0.557 0.135 1.00 85.25 107 LEU A C 1
ATOM 818 O O . LEU A 1 107 ? 2.822 -1.455 0.046 1.00 85.25 107 LEU A O 1
ATOM 822 N N . ALA A 1 108 ? 2.313 0.737 0.096 1.00 86.06 108 ALA A N 1
ATOM 823 C CA . ALA A 1 108 ? 3.694 1.193 -0.035 1.00 86.06 108 ALA A CA 1
ATOM 824 C C . ALA A 1 108 ? 4.560 0.688 1.129 1.00 86.06 108 ALA A C 1
ATOM 826 O O . ALA A 1 108 ? 5.644 0.148 0.908 1.00 86.06 108 ALA A O 1
ATOM 827 N N . LYS A 1 109 ? 4.060 0.786 2.366 1.00 88.81 109 LYS A N 1
ATOM 828 C CA . LYS A 1 109 ? 4.765 0.321 3.563 1.00 88.81 109 LYS A CA 1
ATOM 829 C C . LYS A 1 109 ? 5.042 -1.180 3.534 1.00 88.81 109 LYS A C 1
ATOM 831 O O . LYS A 1 109 ? 6.141 -1.596 3.903 1.00 88.81 109 LYS A O 1
ATOM 836 N N . LEU A 1 110 ? 4.070 -1.982 3.102 1.00 87.25 110 LEU A N 1
ATOM 837 C CA . LEU A 1 110 ? 4.222 -3.430 2.978 1.00 87.25 110 LEU A CA 1
ATOM 838 C C . LEU A 1 110 ? 5.320 -3.768 1.970 1.00 87.25 110 LEU A C 1
ATOM 840 O O . LEU A 1 110 ? 6.232 -4.522 2.294 1.00 87.25 110 LEU A O 1
ATOM 844 N N . PHE A 1 111 ? 5.302 -3.149 0.790 1.00 85.12 111 PHE A N 1
ATOM 845 C CA . PHE A 1 111 ? 6.321 -3.399 -0.230 1.00 85.12 111 PHE A CA 1
ATOM 846 C C . PHE A 1 111 ? 7.731 -2.993 0.229 1.00 85.12 111 PHE A C 1
ATOM 848 O O . PHE A 1 111 ? 8.709 -3.653 -0.121 1.00 85.12 111 PHE A O 1
ATOM 855 N N . GLU A 1 112 ? 7.846 -1.919 1.017 1.00 87.69 112 GLU A N 1
ATOM 856 C CA . GLU A 1 112 ? 9.118 -1.428 1.565 1.00 87.69 112 GLU A CA 1
ATOM 857 C C . GLU A 1 112 ? 9.710 -2.328 2.655 1.00 87.69 112 GLU A C 1
ATOM 859 O O . GLU A 1 112 ? 10.928 -2.348 2.838 1.00 87.69 112 GLU A O 1
ATOM 864 N N . ARG A 1 113 ? 8.860 -3.003 3.436 1.00 85.44 113 ARG A N 1
ATOM 865 C CA . ARG A 1 113 ? 9.275 -3.751 4.633 1.00 85.44 113 ARG A CA 1
ATOM 866 C C . ARG A 1 113 ? 9.343 -5.252 4.429 1.00 85.44 113 ARG A C 1
ATOM 868 O O . ARG A 1 113 ? 10.099 -5.910 5.142 1.00 85.44 113 ARG A O 1
ATOM 875 N N . LEU A 1 114 ? 8.570 -5.783 3.494 1.00 80.12 114 LEU A N 1
ATOM 876 C CA . LEU A 1 114 ? 8.529 -7.210 3.231 1.00 80.12 114 LEU A CA 1
ATOM 877 C C . LEU A 1 114 ? 9.694 -7.626 2.346 1.00 80.12 114 LEU A C 1
ATOM 879 O O . LEU A 1 114 ? 10.036 -6.959 1.371 1.00 80.12 114 LEU A O 1
ATOM 883 N N . THR A 1 115 ? 10.284 -8.768 2.689 1.00 71.94 115 THR A N 1
ATOM 884 C CA . THR A 1 115 ? 11.326 -9.388 1.861 1.00 71.94 115 THR A CA 1
ATOM 885 C C . THR A 1 115 ? 10.694 -10.088 0.661 1.00 71.94 115 THR A C 1
ATOM 887 O O . THR A 1 115 ? 11.248 -10.073 -0.435 1.00 71.94 115 THR A O 1
ATOM 890 N N . ASN A 1 116 ? 9.509 -10.670 0.860 1.00 71.12 116 ASN A N 1
ATOM 891 C CA . ASN A 1 116 ? 8.739 -11.327 -0.180 1.00 71.12 116 ASN A CA 1
ATOM 892 C C . ASN A 1 116 ? 7.255 -10.974 -0.037 1.00 71.12 116 ASN A C 1
ATOM 894 O O . ASN A 1 116 ? 6.687 -11.036 1.052 1.00 71.12 116 ASN A O 1
ATOM 898 N N . VAL A 1 117 ? 6.630 -10.614 -1.155 1.00 74.88 117 VAL A N 1
ATOM 899 C CA . VAL A 1 117 ? 5.189 -10.374 -1.264 1.00 74.88 117 VAL A CA 1
ATOM 900 C C . VAL A 1 117 ? 4.651 -11.371 -2.284 1.00 74.88 117 VAL A C 1
ATOM 902 O O . VAL A 1 117 ? 5.202 -11.433 -3.389 1.00 74.88 117 VAL A O 1
ATOM 905 N N . PRO A 1 118 ? 3.583 -12.132 -1.969 1.00 80.88 118 PRO A N 1
ATOM 906 C CA . PRO A 1 118 ? 2.965 -13.035 -2.932 1.00 80.88 118 PRO A CA 1
ATOM 907 C C . PRO A 1 118 ? 2.661 -12.319 -4.251 1.00 80.88 118 PRO A C 1
ATOM 909 O O . PRO A 1 118 ? 2.111 -11.216 -4.256 1.00 80.88 118 PRO A O 1
ATOM 912 N N . SER A 1 119 ? 2.991 -12.947 -5.383 1.00 78.88 119 SER A N 1
ATOM 913 C CA . SER A 1 119 ? 2.891 -12.320 -6.713 1.00 78.88 119 SER A CA 1
ATOM 914 C C . SER A 1 119 ? 1.500 -11.754 -7.010 1.00 78.88 119 SER A C 1
ATOM 916 O O . SER A 1 119 ? 1.386 -10.681 -7.595 1.00 78.88 119 SER A O 1
ATOM 918 N N . ARG A 1 120 ? 0.441 -12.421 -6.531 1.00 81.56 120 ARG A N 1
ATOM 919 C CA . ARG A 1 120 ? -0.946 -11.942 -6.628 1.00 81.56 120 ARG A CA 1
ATOM 920 C C . ARG A 1 120 ? -1.147 -10.610 -5.907 1.00 81.56 120 ARG A C 1
ATOM 922 O O . ARG A 1 120 ? -1.693 -9.688 -6.502 1.00 81.56 120 ARG A O 1
ATOM 929 N N . LEU A 1 121 ? -0.667 -10.492 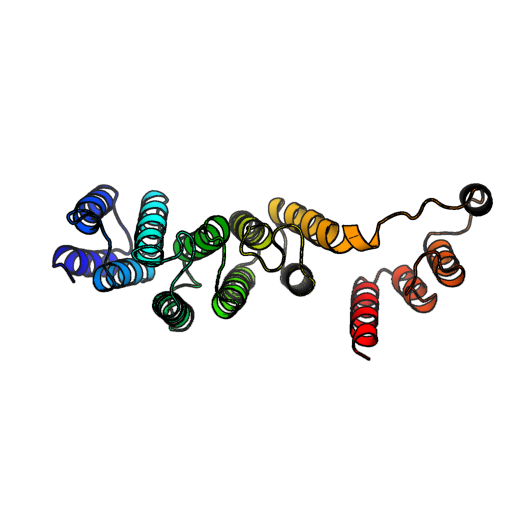-4.667 1.00 80.31 121 LEU A N 1
ATOM 930 C CA . LEU A 1 121 ? -0.742 -9.255 -3.887 1.00 80.31 121 LEU A CA 1
ATOM 931 C C . LEU A 1 121 ? 0.101 -8.147 -4.524 1.00 80.31 121 LEU A C 1
ATOM 933 O O . LEU A 1 121 ? -0.348 -7.004 -4.577 1.00 80.31 121 LEU A O 1
ATOM 937 N N . ARG A 1 122 ? 1.264 -8.487 -5.098 1.00 81.44 122 ARG A N 1
ATOM 938 C CA . ARG A 1 122 ? 2.076 -7.531 -5.862 1.00 81.44 122 ARG A CA 1
ATOM 939 C C . ARG A 1 122 ? 1.296 -6.961 -7.049 1.00 81.44 122 ARG A C 1
ATOM 941 O O . ARG A 1 122 ? 1.131 -5.747 -7.155 1.00 81.44 122 ARG A O 1
ATOM 948 N N . SER A 1 123 ? 0.796 -7.832 -7.927 1.00 79.19 123 SER A N 1
ATOM 949 C CA . SER A 1 123 ? 0.064 -7.426 -9.130 1.00 79.19 123 SER A CA 1
ATOM 950 C C . SER A 1 123 ? -1.211 -6.648 -8.796 1.00 79.19 123 SER A C 1
ATOM 952 O O . SER A 1 123 ? -1.468 -5.614 -9.411 1.00 79.19 123 SER A O 1
ATOM 954 N N . HIS A 1 124 ? -1.976 -7.088 -7.791 1.00 78.19 124 HIS A N 1
ATOM 955 C CA . HIS A 1 124 ? -3.176 -6.375 -7.346 1.00 78.19 124 HIS A CA 1
ATOM 956 C C . HIS A 1 124 ? -2.858 -5.028 -6.693 1.00 78.19 124 HIS A C 1
ATOM 958 O O . HIS A 1 124 ? -3.584 -4.065 -6.936 1.00 78.19 124 HIS A O 1
ATOM 964 N N . GLY A 1 125 ? -1.788 -4.924 -5.899 1.00 76.06 125 GLY A N 1
ATOM 965 C CA . GLY A 1 125 ? -1.361 -3.663 -5.288 1.00 76.06 125 GLY A CA 1
ATOM 966 C C . GLY A 1 125 ? -1.022 -2.611 -6.344 1.00 76.06 125 GLY A C 1
ATOM 967 O O . GLY A 1 125 ? -1.543 -1.498 -6.297 1.00 76.06 125 GLY A O 1
ATOM 968 N N . ILE A 1 126 ? -0.244 -2.994 -7.362 1.00 77.19 126 ILE A N 1
ATOM 969 C CA . ILE A 1 126 ? 0.098 -2.117 -8.491 1.00 77.19 126 ILE A CA 1
ATOM 970 C C . ILE A 1 126 ? -1.155 -1.706 -9.275 1.00 77.19 126 ILE A C 1
ATOM 972 O O . ILE A 1 126 ? -1.368 -0.517 -9.497 1.00 77.19 126 ILE A O 1
ATOM 976 N N . ALA A 1 127 ? -2.019 -2.659 -9.640 1.00 78.62 127 ALA A N 1
ATOM 977 C CA . ALA A 1 127 ? -3.261 -2.371 -10.366 1.00 78.62 127 ALA A CA 1
ATOM 978 C C . ALA A 1 127 ? -4.237 -1.494 -9.558 1.00 78.62 127 ALA A C 1
ATOM 980 O O . ALA A 1 127 ? -5.077 -0.786 -10.112 1.00 78.62 127 ALA A O 1
ATOM 981 N N . THR A 1 128 ? -4.161 -1.552 -8.231 1.00 76.19 128 THR A N 1
ATOM 982 C CA . THR A 1 128 ? -4.960 -0.728 -7.322 1.00 76.19 128 THR A CA 1
ATOM 983 C C . THR A 1 128 ? -4.472 0.710 -7.296 1.00 76.19 128 THR A C 1
ATOM 985 O O . THR A 1 128 ? -5.276 1.620 -7.489 1.00 76.19 128 THR A O 1
ATOM 988 N N . VAL A 1 129 ? -3.163 0.911 -7.136 1.00 73.94 129 VAL A N 1
ATOM 989 C CA . VAL A 1 129 ? -2.568 2.251 -7.180 1.00 73.94 129 VAL A CA 1
ATOM 990 C C . VAL A 1 129 ? -2.765 2.865 -8.560 1.00 73.94 129 VAL A C 1
ATOM 992 O O . VAL A 1 129 ? -3.158 4.018 -8.658 1.00 73.94 129 VAL A O 1
ATOM 995 N N . GLU A 1 130 ? -2.597 2.083 -9.627 1.00 78.38 130 GLU A N 1
ATOM 996 C CA . GLU A 1 130 ? -2.888 2.533 -10.986 1.00 78.38 130 GLU A CA 1
ATOM 997 C C . GLU A 1 130 ? -4.325 3.057 -11.122 1.00 78.38 130 GLU A C 1
ATOM 999 O O . GLU A 1 130 ? -4.519 4.183 -11.568 1.00 78.38 130 GLU A O 1
ATOM 1004 N N . ARG A 1 131 ? -5.334 2.282 -10.703 1.00 77.06 131 ARG A N 1
ATOM 1005 C CA . ARG A 1 131 ? -6.743 2.707 -10.777 1.00 77.06 131 ARG A CA 1
ATOM 1006 C C . ARG A 1 131 ? -7.017 3.987 -9.990 1.00 77.06 131 ARG A C 1
ATOM 1008 O O . ARG A 1 131 ? -7.744 4.838 -10.491 1.00 77.06 131 ARG A O 1
ATOM 1015 N N . SER A 1 132 ? -6.447 4.113 -8.791 1.00 72.31 132 SER A N 1
ATOM 1016 C CA . SER A 1 132 ? -6.577 5.322 -7.969 1.00 72.31 132 SER A CA 1
ATOM 1017 C C . SER A 1 132 ? -5.974 6.539 -8.679 1.00 72.31 132 SER A C 1
ATOM 1019 O O . SER A 1 132 ? -6.635 7.560 -8.832 1.00 72.31 132 SER A O 1
ATOM 1021 N N . VAL A 1 133 ? -4.764 6.393 -9.219 1.00 71.50 133 VAL A N 1
ATOM 1022 C CA . VAL A 1 133 ? -4.052 7.464 -9.926 1.00 71.50 133 VAL A CA 1
ATOM 1023 C C . VAL A 1 133 ? -4.743 7.872 -11.232 1.00 71.50 133 VAL A C 1
ATOM 1025 O O . VAL A 1 133 ? -4.754 9.049 -11.588 1.00 71.50 133 VAL A O 1
ATOM 1028 N N . LEU A 1 134 ? -5.342 6.920 -11.951 1.00 72.00 134 LEU A N 1
ATOM 1029 C CA . LEU A 1 134 ? -6.087 7.192 -13.184 1.00 72.00 134 LEU A CA 1
ATOM 1030 C C . LEU A 1 134 ? -7.419 7.919 -12.944 1.00 72.00 134 LEU A C 1
ATOM 1032 O O . LEU A 1 134 ? -7.898 8.591 -13.856 1.00 72.00 134 LEU A O 1
ATOM 1036 N N . ALA A 1 135 ? -8.027 7.778 -11.763 1.00 70.12 135 ALA A N 1
ATOM 1037 C CA . ALA A 1 135 ? -9.308 8.408 -11.450 1.00 70.12 135 ALA A CA 1
ATOM 1038 C C . ALA A 1 135 ? -9.169 9.919 -11.193 1.00 70.12 135 ALA A C 1
ATOM 1040 O O . ALA A 1 135 ? -9.938 10.703 -11.748 1.00 70.12 135 ALA A O 1
ATOM 1041 N N . ASP A 1 136 ? -8.166 10.316 -10.404 1.00 63.97 136 ASP A N 1
ATOM 1042 C CA . ASP A 1 136 ? -8.027 11.690 -9.892 1.00 63.97 136 ASP A CA 1
ATOM 1043 C C . ASP A 1 136 ? -6.900 12.495 -10.573 1.00 63.97 136 ASP A C 1
ATOM 1045 O O . ASP A 1 136 ? -6.762 13.703 -10.363 1.00 63.97 136 ASP A O 1
ATOM 1049 N N . GLY A 1 137 ? -6.113 11.844 -11.437 1.00 65.00 137 GLY A N 1
ATOM 1050 C CA . GLY A 1 137 ? -4.916 12.408 -12.057 1.00 65.00 137 GLY A CA 1
ATOM 1051 C C . GLY A 1 137 ? -3.662 12.233 -11.193 1.00 65.00 137 GLY A C 1
ATOM 1052 O O . GLY A 1 137 ? -3.719 11.933 -10.002 1.00 65.00 137 GLY A O 1
ATOM 1053 N N . ILE A 1 138 ? -2.485 12.410 -11.803 1.00 67.88 138 ILE A N 1
ATOM 1054 C CA . ILE A 1 138 ? -1.209 12.166 -11.118 1.00 67.88 138 ILE A CA 1
ATOM 1055 C C . ILE A 1 138 ? -0.735 13.420 -10.379 1.00 67.88 138 ILE A C 1
ATOM 1057 O O . ILE A 1 138 ? 0.054 14.213 -10.908 1.00 67.88 138 ILE A O 1
ATOM 1061 N N . ALA A 1 139 ? -1.182 13.589 -9.138 1.00 73.31 139 ALA A N 1
ATOM 1062 C CA . ALA A 1 139 ? -0.610 14.585 -8.244 1.00 73.31 139 ALA A CA 1
ATOM 1063 C C . ALA A 1 139 ? 0.705 14.091 -7.594 1.00 73.31 139 ALA A C 1
ATOM 1065 O O . ALA A 1 139 ? 1.117 12.929 -7.688 1.00 73.31 139 ALA A O 1
ATOM 1066 N N . ASP A 1 140 ? 1.459 15.031 -7.012 1.00 77.31 140 ASP A N 1
ATOM 1067 C CA . ASP A 1 140 ? 2.782 14.752 -6.441 1.00 77.31 140 ASP A CA 1
ATOM 1068 C C . ASP A 1 140 ? 2.765 13.715 -5.290 1.00 77.31 140 ASP A C 1
ATOM 1070 O O . ASP A 1 140 ? 3.708 12.923 -5.211 1.00 77.31 140 ASP A O 1
ATOM 1074 N N . PRO A 1 141 ? 1.770 13.679 -4.377 1.00 77.75 141 PRO A N 1
ATOM 1075 C CA . PRO A 1 141 ? 1.675 12.629 -3.356 1.00 77.75 141 PRO A CA 1
ATOM 1076 C C . PRO A 1 141 ? 1.574 11.218 -3.951 1.00 77.75 141 PRO A C 1
ATOM 1078 O O . PRO A 1 141 ? 2.297 10.311 -3.538 1.00 77.75 141 PRO A O 1
ATOM 1081 N N . GLU A 1 142 ? 0.755 11.053 -4.980 1.00 77.44 142 GLU A N 1
ATOM 1082 C CA . GLU A 1 142 ? 0.512 9.795 -5.676 1.00 77.44 142 GLU A CA 1
ATOM 1083 C C . GLU A 1 142 ? 1.758 9.348 -6.446 1.00 77.44 142 GLU A C 1
ATOM 1085 O O . GLU A 1 142 ? 2.151 8.181 -6.396 1.00 77.44 142 GLU A O 1
ATOM 1090 N N . ALA A 1 143 ? 2.460 10.291 -7.085 1.00 81.19 143 ALA A N 1
ATOM 1091 C CA . ALA A 1 143 ? 3.753 10.024 -7.706 1.00 81.19 143 ALA A CA 1
ATOM 1092 C C . ALA A 1 143 ? 4.803 9.552 -6.680 1.00 81.19 143 ALA A C 1
ATOM 1094 O O . ALA A 1 143 ? 5.615 8.674 -6.982 1.00 81.19 143 ALA A O 1
ATOM 1095 N N . ARG A 1 144 ? 4.794 10.080 -5.447 1.00 85.25 144 ARG A N 1
ATOM 1096 C CA . ARG A 1 144 ? 5.686 9.598 -4.374 1.00 85.25 144 ARG A CA 1
ATOM 1097 C C . ARG A 1 144 ? 5.323 8.187 -3.916 1.00 85.25 144 ARG A C 1
ATOM 1099 O O . ARG A 1 144 ? 6.233 7.395 -3.675 1.00 85.25 144 ARG A O 1
ATOM 1106 N N . LEU A 1 145 ? 4.036 7.856 -3.834 1.00 83.19 145 LEU A N 1
ATOM 1107 C CA . LEU A 1 145 ? 3.568 6.504 -3.510 1.00 83.19 145 LEU A CA 1
ATOM 1108 C C . LEU A 1 145 ? 3.985 5.493 -4.584 1.00 83.19 145 LEU A C 1
ATOM 1110 O O . LEU A 1 145 ? 4.599 4.475 -4.264 1.00 83.19 145 LEU A O 1
ATOM 1114 N N . LEU A 1 146 ? 3.755 5.811 -5.861 1.00 83.75 146 LEU A N 1
ATOM 1115 C CA . LEU A 1 146 ? 4.204 4.983 -6.984 1.00 83.75 146 LEU A CA 1
ATOM 1116 C C . LEU A 1 146 ? 5.718 4.781 -6.973 1.00 83.75 146 LEU A C 1
ATOM 1118 O O . LEU A 1 146 ? 6.197 3.665 -7.148 1.00 83.75 146 LEU A O 1
ATOM 1122 N N . ARG A 1 147 ? 6.486 5.842 -6.712 1.00 87.44 147 ARG A N 1
ATOM 1123 C CA . ARG A 1 147 ? 7.942 5.746 -6.575 1.00 87.44 147 ARG A CA 1
ATOM 1124 C C . ARG A 1 147 ? 8.338 4.748 -5.487 1.00 87.44 147 ARG A C 1
ATOM 1126 O O . ARG A 1 147 ? 9.208 3.916 -5.719 1.00 87.44 147 ARG A O 1
ATOM 1133 N N . ARG A 1 148 ? 7.718 4.834 -4.310 1.00 88.44 148 ARG A N 1
ATOM 1134 C CA . ARG A 1 148 ? 8.010 3.935 -3.187 1.00 88.44 148 ARG A CA 1
ATOM 1135 C C . ARG A 1 148 ? 7.699 2.484 -3.531 1.00 88.44 148 ARG A C 1
ATOM 1137 O O . ARG A 1 148 ? 8.523 1.635 -3.233 1.00 88.44 148 ARG A O 1
ATOM 1144 N N . LEU A 1 149 ? 6.590 2.220 -4.225 1.00 85.94 149 LEU A N 1
ATOM 1145 C CA . LEU A 1 149 ? 6.205 0.878 -4.675 1.00 85.94 149 LEU A CA 1
ATOM 1146 C C . LEU A 1 149 ? 7.163 0.297 -5.723 1.00 85.94 149 LEU A C 1
ATOM 1148 O O . LEU A 1 149 ? 7.621 -0.832 -5.574 1.00 85.94 149 LEU A O 1
ATOM 1152 N N . LEU A 1 150 ? 7.476 1.065 -6.771 1.00 86.12 150 LEU A N 1
ATOM 1153 C CA . LEU A 1 150 ? 8.287 0.602 -7.905 1.00 86.12 150 LEU A CA 1
ATOM 1154 C C . LEU A 1 150 ? 9.745 0.320 -7.521 1.00 86.12 150 LEU A C 1
ATOM 1156 O O . LEU A 1 150 ? 10.371 -0.580 -8.074 1.00 86.12 150 LEU A O 1
ATOM 1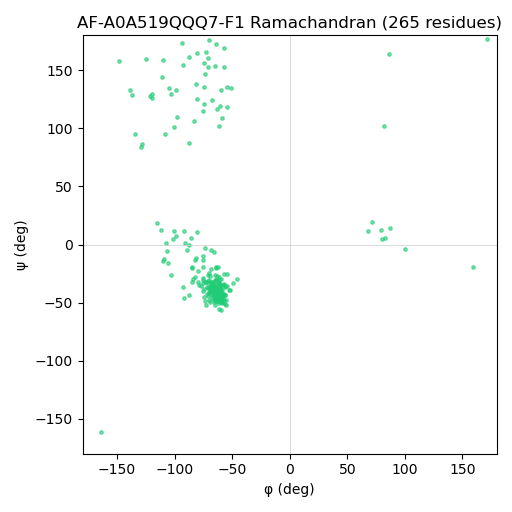160 N N . PHE A 1 151 ? 10.284 1.076 -6.564 1.00 86.25 151 PHE A N 1
ATOM 1161 C CA . PHE A 1 151 ? 11.662 0.919 -6.088 1.00 86.25 151 PHE A CA 1
ATOM 1162 C C . PHE A 1 151 ? 11.769 0.153 -4.761 1.00 86.25 151 PHE A C 1
ATOM 1164 O O . PHE A 1 151 ? 12.833 0.154 -4.140 1.00 86.25 151 PHE A O 1
ATOM 1171 N N . ALA A 1 152 ? 10.686 -0.477 -4.301 1.00 86.12 152 ALA A N 1
ATOM 1172 C CA . ALA A 1 152 ? 10.695 -1.259 -3.073 1.00 86.12 152 ALA A CA 1
ATOM 1173 C C . ALA A 1 152 ? 11.421 -2.607 -3.249 1.00 86.12 152 ALA A C 1
ATOM 1175 O O . ALA A 1 152 ? 11.415 -3.161 -4.347 1.00 86.12 152 ALA A O 1
ATOM 1176 N N . PRO A 1 153 ? 11.948 -3.218 -2.173 1.00 81.19 153 PRO A N 1
ATOM 1177 C CA . PRO A 1 153 ? 12.512 -4.568 -2.232 1.00 81.19 153 PRO A CA 1
ATOM 1178 C C . PRO A 1 153 ? 11.529 -5.622 -2.757 1.00 81.19 153 PRO A C 1
ATOM 1180 O O . PRO A 1 153 ? 11.932 -6.527 -3.482 1.00 81.19 153 PRO A O 1
ATOM 1183 N N . ALA A 1 154 ? 10.241 -5.492 -2.427 1.00 80.81 154 ALA A N 1
ATOM 1184 C CA . ALA A 1 154 ? 9.206 -6.413 -2.885 1.00 80.81 154 ALA A CA 1
ATOM 1185 C C . ALA A 1 154 ? 8.617 -6.077 -4.271 1.00 80.81 154 ALA A C 1
ATOM 1187 O O . ALA A 1 154 ? 7.644 -6.727 -4.684 1.00 80.81 154 ALA A O 1
ATOM 1188 N N . SER A 1 155 ? 9.167 -5.077 -4.979 1.00 81.06 155 SER A N 1
ATOM 1189 C CA . SER A 1 155 ? 8.768 -4.744 -6.353 1.00 81.06 155 SER A CA 1
ATOM 1190 C C . SER A 1 155 ? 9.086 -5.888 -7.321 1.00 81.06 155 SER A C 1
ATOM 1192 O O . SER A 1 155 ? 9.699 -6.894 -6.949 1.00 81.06 155 SER A O 1
ATOM 1194 N N . ASP A 1 156 ? 8.641 -5.783 -8.576 1.00 76.94 156 ASP A N 1
ATOM 1195 C CA . ASP A 1 156 ? 8.848 -6.876 -9.529 1.00 76.94 156 ASP A CA 1
ATOM 1196 C C . ASP A 1 156 ? 10.337 -7.097 -9.835 1.00 76.94 156 ASP A C 1
ATOM 1198 O O . ASP A 1 156 ? 10.792 -8.226 -10.038 1.00 76.94 156 ASP A O 1
ATOM 1202 N N . ARG A 1 157 ? 11.127 -6.017 -9.783 1.00 75.69 157 ARG A N 1
ATOM 1203 C CA . ARG A 1 157 ? 12.591 -6.062 -9.813 1.00 75.69 157 ARG A CA 1
ATOM 1204 C C . ARG A 1 157 ? 13.177 -5.151 -8.738 1.00 75.69 157 ARG A C 1
ATOM 1206 O O . ARG A 1 157 ? 13.473 -3.998 -9.010 1.00 75.69 157 ARG A O 1
ATOM 1213 N N . ALA A 1 158 ? 13.488 -5.713 -7.571 1.00 65.31 158 ALA A N 1
ATOM 1214 C CA . ALA A 1 158 ? 14.041 -5.000 -6.409 1.00 65.31 158 ALA A CA 1
ATOM 1215 C C . ALA A 1 158 ? 15.203 -4.015 -6.695 1.00 65.31 158 ALA A C 1
ATOM 1217 O O . ALA A 1 158 ? 15.384 -3.037 -5.977 1.00 65.31 158 ALA A O 1
ATOM 1218 N N . THR A 1 159 ? 16.026 -4.268 -7.723 1.00 66.19 159 THR A N 1
ATOM 1219 C CA . THR A 1 159 ? 17.183 -3.427 -8.095 1.00 66.19 159 THR A CA 1
ATOM 1220 C C . THR A 1 159 ? 17.012 -2.687 -9.425 1.00 66.19 159 THR A C 1
ATOM 1222 O O . THR A 1 159 ? 17.995 -2.202 -9.986 1.00 66.19 159 THR A O 1
ATOM 1225 N N . GLY A 1 160 ? 15.808 -2.647 -9.993 1.00 77.12 160 GLY A N 1
ATOM 1226 C CA . GLY A 1 160 ? 15.568 -2.084 -11.317 1.00 77.12 160 GLY A CA 1
ATOM 1227 C C . GLY A 1 160 ? 14.096 -1.806 -11.577 1.00 77.12 160 GLY A C 1
ATOM 1228 O O . GLY A 1 160 ? 13.303 -1.689 -10.657 1.00 77.12 160 GLY A O 1
ATOM 1229 N N . ILE A 1 161 ? 13.750 -1.672 -12.851 1.00 82.88 161 ILE A N 1
ATOM 1230 C CA . ILE A 1 161 ? 12.365 -1.558 -13.300 1.00 82.88 161 ILE A CA 1
ATOM 1231 C C . ILE A 1 161 ? 12.121 -2.711 -14.266 1.00 82.88 161 ILE A C 1
ATOM 1233 O O . ILE A 1 161 ? 12.922 -2.965 -15.168 1.00 82.88 161 ILE A O 1
ATOM 1237 N N . SER A 1 162 ? 11.061 -3.471 -14.026 1.00 81.81 162 SER A N 1
ATOM 1238 C CA . SER A 1 162 ? 10.590 -4.518 -14.927 1.00 81.81 162 SER A CA 1
ATOM 1239 C C . SER A 1 162 ? 9.925 -3.929 -16.167 1.00 81.81 162 SER A C 1
ATOM 1241 O O . SER A 1 162 ? 9.555 -2.757 -16.216 1.00 81.81 162 SER A O 1
ATOM 1243 N N . ARG A 1 163 ? 9.724 -4.772 -17.184 1.00 78.50 163 ARG A N 1
ATOM 1244 C CA . ARG A 1 163 ? 8.954 -4.392 -18.371 1.00 78.50 163 ARG A CA 1
ATOM 1245 C C . ARG A 1 163 ? 7.522 -3.988 -18.003 1.00 78.50 163 ARG A C 1
ATOM 1247 O O . ARG A 1 163 ? 7.055 -2.966 -18.486 1.00 78.50 163 ARG A O 1
ATOM 1254 N N . ALA A 1 164 ? 6.861 -4.739 -17.121 1.00 77.75 164 ALA A N 1
ATOM 1255 C CA . ALA A 1 164 ? 5.493 -4.444 -16.691 1.00 77.75 164 ALA A CA 1
ATOM 1256 C C . ALA A 1 164 ? 5.395 -3.096 -15.951 1.00 77.75 164 ALA A C 1
ATOM 1258 O O . ALA A 1 164 ? 4.462 -2.326 -16.167 1.00 77.75 164 ALA A O 1
ATOM 1259 N N . GLU A 1 165 ? 6.383 -2.780 -15.113 1.00 84.12 165 GLU A N 1
ATOM 1260 C CA . GLU A 1 165 ? 6.471 -1.496 -14.409 1.00 84.12 165 GLU A CA 1
ATOM 1261 C C . GLU A 1 165 ? 6.781 -0.333 -15.366 1.00 84.12 165 GLU A C 1
ATOM 1263 O O . GLU A 1 165 ? 6.222 0.752 -15.216 1.00 84.12 165 GLU A O 1
ATOM 1268 N N . ALA A 1 166 ? 7.614 -0.547 -16.389 1.00 81.12 166 ALA A N 1
ATOM 1269 C CA . ALA A 1 166 ? 7.836 0.445 -17.440 1.00 81.12 166 ALA A CA 1
ATOM 1270 C C . ALA A 1 166 ? 6.557 0.692 -18.261 1.00 81.12 166 ALA A C 1
ATOM 1272 O O . ALA A 1 166 ? 6.173 1.842 -18.464 1.00 81.12 166 ALA A O 1
ATOM 1273 N N . GLU A 1 167 ? 5.858 -0.368 -18.677 1.00 81.19 167 GLU A N 1
ATOM 1274 C CA . GLU A 1 167 ? 4.572 -0.284 -19.384 1.00 81.19 167 GLU A CA 1
ATOM 1275 C C . GLU A 1 167 ? 3.515 0.458 -18.546 1.00 81.19 167 GLU A C 1
ATOM 1277 O O . GLU A 1 167 ? 2.775 1.285 -19.077 1.00 81.19 167 GLU A O 1
ATOM 1282 N N . LEU A 1 168 ? 3.476 0.239 -17.226 1.00 82.38 168 LEU A N 1
ATOM 1283 C CA . LEU A 1 168 ? 2.658 1.031 -16.302 1.00 82.38 168 LEU A CA 1
ATOM 1284 C C . LEU A 1 168 ? 3.008 2.525 -16.359 1.00 82.38 168 LEU A C 1
ATOM 1286 O O . LEU A 1 168 ? 2.104 3.347 -16.491 1.00 82.38 168 LEU A O 1
ATOM 1290 N N . LEU A 1 169 ? 4.292 2.891 -16.279 1.00 82.75 169 LEU A N 1
ATOM 1291 C CA . LEU A 1 169 ? 4.719 4.296 -16.333 1.00 82.75 169 LEU A CA 1
ATOM 1292 C C . LEU A 1 169 ? 4.294 4.978 -17.643 1.00 82.75 169 LEU A C 1
ATOM 1294 O O . LEU A 1 169 ? 3.877 6.137 -17.618 1.00 82.75 169 LEU A O 1
ATOM 1298 N N . PHE A 1 170 ? 4.362 4.269 -18.773 1.00 79.69 170 PHE A N 1
ATOM 1299 C CA . PHE A 1 170 ? 3.876 4.776 -20.060 1.00 79.69 170 PHE A CA 1
ATOM 1300 C C . PHE A 1 170 ? 2.351 4.938 -20.084 1.00 79.69 170 PHE A C 1
ATOM 1302 O O . PHE A 1 170 ? 1.872 6.008 -20.459 1.00 79.69 170 PHE A O 1
ATOM 1309 N N . ARG A 1 171 ? 1.586 3.942 -19.610 1.00 80.19 171 ARG A N 1
ATOM 1310 C CA . ARG A 1 171 ? 0.115 4.038 -19.517 1.00 80.19 171 ARG A CA 1
ATOM 1311 C C . ARG A 1 171 ? -0.329 5.218 -18.651 1.00 80.19 171 ARG A C 1
ATOM 1313 O O . ARG A 1 171 ? -1.189 5.993 -19.053 1.00 80.19 171 ARG A O 1
ATOM 1320 N N . LEU A 1 172 ? 0.312 5.403 -17.500 1.00 77.44 172 LEU A N 1
ATOM 1321 C CA . LEU A 1 172 ? 0.058 6.532 -16.607 1.00 77.44 172 LEU A CA 1
ATOM 1322 C C . LEU A 1 172 ? 0.416 7.883 -17.252 1.00 77.44 172 LEU A C 1
ATOM 1324 O O . LEU A 1 172 ? -0.336 8.843 -17.118 1.00 77.44 172 LEU A O 1
ATOM 1328 N N . LYS A 1 173 ? 1.519 7.962 -18.011 1.00 76.56 173 LYS A N 1
ATOM 1329 C CA . LYS A 1 173 ? 1.895 9.177 -18.755 1.00 76.56 173 LYS A CA 1
ATOM 1330 C C . LYS A 1 173 ? 0.853 9.555 -19.813 1.00 76.56 173 LYS A C 1
ATOM 1332 O O . LYS A 1 173 ? 0.609 10.743 -20.006 1.00 76.56 173 LYS A O 1
ATOM 1337 N N . GLN A 1 174 ? 0.261 8.577 -20.498 1.00 71.38 174 GLN A N 1
ATOM 1338 C CA . GLN A 1 174 ? -0.800 8.828 -21.481 1.00 71.38 174 GLN A CA 1
ATOM 1339 C C . GLN A 1 174 ? -2.104 9.309 -20.825 1.00 71.38 174 GLN A C 1
ATOM 1341 O O . GLN A 1 174 ? -2.875 10.033 -21.449 1.00 71.38 174 GLN A O 1
ATOM 1346 N N . ALA A 1 175 ? -2.347 8.929 -19.570 1.00 65.56 175 ALA A N 1
ATOM 1347 C CA . ALA A 1 175 ? -3.609 9.186 -18.893 1.00 65.56 175 ALA A CA 1
ATOM 1348 C C . ALA A 1 175 ? -3.767 10.590 -18.284 1.00 65.56 175 ALA A C 1
ATOM 1350 O O . ALA A 1 175 ? -4.889 10.953 -17.934 1.00 65.56 175 ALA A O 1
ATOM 1351 N N . GLY A 1 176 ? -2.715 11.408 -18.152 1.00 61.09 176 GLY A N 1
ATOM 1352 C CA . GLY A 1 176 ? -2.922 12.760 -17.626 1.00 61.09 176 GLY A CA 1
ATOM 1353 C C . GLY A 1 176 ? -1.694 13.603 -17.301 1.00 61.09 176 GLY A C 1
ATOM 1354 O O . GLY A 1 176 ? -0.542 13.194 -17.436 1.00 61.09 176 GLY A O 1
ATOM 1355 N N . THR A 1 177 ? -1.978 14.841 -16.884 1.00 55.28 177 THR A N 1
ATOM 1356 C CA . THR A 1 177 ? -0.990 15.892 -16.623 1.00 55.28 177 THR A CA 1
ATOM 1357 C C . THR A 1 177 ? -0.219 15.660 -15.334 1.00 55.28 177 THR A C 1
ATOM 1359 O O . THR A 1 177 ? -0.788 15.380 -14.284 1.00 55.28 177 THR A O 1
ATOM 1362 N N . ALA A 1 178 ? 1.086 15.851 -15.437 1.00 57.78 178 ALA A N 1
ATOM 1363 C CA . ALA A 1 178 ? 2.073 15.510 -14.436 1.00 57.78 178 ALA A CA 1
ATOM 1364 C C . ALA A 1 178 ? 2.518 16.699 -13.577 1.00 57.78 178 ALA A C 1
ATOM 1366 O O . ALA A 1 178 ? 2.931 17.727 -14.116 1.00 57.78 178 ALA A O 1
ATOM 1367 N N . GLY A 1 179 ? 2.550 16.513 -12.256 1.00 64.56 179 GLY A N 1
ATOM 1368 C CA . GLY A 1 179 ? 3.350 17.339 -11.347 1.00 64.56 179 GLY A CA 1
ATOM 1369 C C . GLY A 1 179 ? 4.866 17.111 -11.493 1.00 64.56 179 GLY A C 1
ATOM 1370 O O . GLY A 1 179 ? 5.337 16.240 -12.235 1.00 64.56 179 GLY A O 1
ATOM 1371 N N . GLY A 1 180 ? 5.668 17.892 -10.764 1.00 73.25 180 GLY A N 1
ATOM 1372 C CA . GLY A 1 180 ? 7.132 17.828 -10.841 1.00 73.25 180 GLY A CA 1
ATOM 1373 C C . GLY A 1 180 ? 7.741 16.552 -10.242 1.00 73.25 180 GLY A C 1
ATOM 1374 O O . GLY A 1 180 ? 8.852 16.169 -10.622 1.00 73.25 180 GLY A O 1
ATOM 1375 N N . GLU A 1 181 ? 7.055 15.882 -9.308 1.00 80.25 181 GLU A N 1
ATOM 1376 C CA . GLU A 1 181 ? 7.484 14.568 -8.804 1.00 80.25 181 GLU A CA 1
ATOM 1377 C C . GLU A 1 181 ? 7.225 13.461 -9.829 1.00 80.25 181 GLU A C 1
ATOM 1379 O O . GLU A 1 181 ? 8.079 12.589 -10.010 1.00 80.25 181 GLU A O 1
ATOM 1384 N N . TRP A 1 182 ? 6.106 13.523 -10.560 1.00 83.19 182 TRP A N 1
ATOM 1385 C CA . TRP A 1 182 ? 5.813 12.551 -11.615 1.00 83.19 182 TRP A CA 1
ATOM 1386 C C . TRP A 1 182 ? 6.888 12.549 -12.697 1.00 83.19 182 TRP A C 1
ATOM 1388 O O . TRP A 1 182 ? 7.390 11.490 -13.067 1.00 83.19 182 TRP A O 1
ATOM 1398 N N . GLN A 1 183 ? 7.296 13.726 -13.182 1.00 79.62 183 GLN A N 1
ATOM 1399 C CA . GLN A 1 183 ? 8.324 13.813 -14.221 1.00 79.62 183 GLN A CA 1
ATOM 1400 C C . GLN A 1 183 ? 9.644 13.167 -13.771 1.00 79.62 183 GLN A C 1
ATOM 1402 O O . GLN A 1 183 ? 10.272 12.432 -14.535 1.00 79.62 183 GLN A O 1
ATOM 1407 N N . ARG A 1 184 ? 10.052 13.400 -12.516 1.00 83.25 184 ARG A N 1
ATOM 1408 C CA . ARG A 1 184 ? 11.251 12.782 -11.931 1.00 83.25 184 ARG A CA 1
ATOM 1409 C C . ARG A 1 184 ? 11.114 11.267 -11.818 1.00 83.25 184 ARG A C 1
ATOM 1411 O O . ARG A 1 184 ? 12.058 10.556 -12.162 1.00 83.25 184 ARG A O 1
ATOM 1418 N N . LEU A 1 185 ? 9.958 10.777 -11.367 1.00 85.25 185 LEU A N 1
ATOM 1419 C CA . LEU A 1 185 ? 9.661 9.347 -11.324 1.00 85.25 185 LEU A CA 1
ATOM 1420 C C . LEU A 1 185 ? 9.743 8.725 -12.720 1.00 85.25 185 LEU A C 1
ATOM 1422 O O . LEU A 1 185 ? 10.449 7.737 -12.893 1.00 85.25 185 LEU A O 1
ATOM 1426 N N . PHE A 1 186 ? 9.071 9.315 -13.708 1.00 82.31 186 PHE A N 1
ATOM 1427 C CA . PHE A 1 186 ? 9.022 8.789 -15.067 1.00 82.31 186 PHE A CA 1
ATOM 1428 C C . PHE A 1 186 ? 10.422 8.691 -15.685 1.00 82.31 186 PHE A C 1
ATOM 1430 O O . PHE A 1 186 ? 10.810 7.627 -16.163 1.00 82.31 186 PHE A O 1
ATOM 1437 N N . ILE A 1 187 ? 11.214 9.769 -15.615 1.00 82.00 187 ILE A N 1
ATOM 1438 C CA . ILE A 1 187 ? 12.579 9.796 -16.165 1.00 82.00 187 ILE A CA 1
ATOM 1439 C C . ILE A 1 187 ? 13.461 8.753 -15.481 1.00 82.00 187 ILE A C 1
ATOM 1441 O O . ILE A 1 187 ? 14.158 8.001 -16.159 1.00 82.00 187 ILE A O 1
ATOM 1445 N N . GLN A 1 188 ? 13.433 8.682 -14.149 1.00 82.94 188 GLN A N 1
ATOM 1446 C CA . GLN A 1 188 ? 14.251 7.714 -13.427 1.00 82.94 188 GLN A CA 1
ATOM 1447 C C . GLN A 1 188 ? 13.800 6.275 -13.685 1.00 82.94 188 GLN A C 1
ATOM 1449 O O . GLN A 1 188 ? 14.641 5.399 -13.855 1.00 82.94 188 GLN A O 1
ATOM 1454 N N . GLY A 1 189 ? 12.492 6.022 -13.712 1.00 83.94 189 GLY A N 1
ATOM 1455 C CA . GLY A 1 189 ? 11.936 4.691 -13.917 1.00 83.94 189 GLY A CA 1
ATOM 1456 C C . GLY A 1 189 ? 12.260 4.152 -15.307 1.00 83.94 189 GLY A C 1
ATOM 1457 O O . GLY A 1 189 ? 12.859 3.085 -15.438 1.00 83.94 189 GLY A O 1
ATOM 1458 N N . VAL A 1 190 ? 11.962 4.934 -16.347 1.00 80.75 190 VAL A N 1
ATOM 1459 C CA . VAL A 1 190 ? 12.297 4.575 -17.732 1.00 80.75 190 VAL A CA 1
ATOM 1460 C C . VAL A 1 190 ? 13.813 4.508 -17.924 1.00 80.75 190 VAL A C 1
ATOM 1462 O O . VAL A 1 190 ? 14.304 3.575 -18.550 1.00 80.75 190 VAL A O 1
ATOM 1465 N N . GLY A 1 191 ? 14.581 5.428 -17.331 1.00 74.25 191 GLY A N 1
ATOM 1466 C CA . GLY A 1 191 ? 16.044 5.385 -17.358 1.00 74.25 191 GLY A CA 1
ATOM 1467 C C . GLY A 1 191 ? 16.609 4.100 -16.748 1.00 74.25 191 GLY A C 1
ATOM 1468 O O . GLY A 1 191 ? 17.462 3.462 -17.355 1.00 74.25 191 GLY A O 1
ATOM 1469 N N . ASN A 1 192 ? 16.092 3.665 -15.596 1.00 81.25 192 ASN A N 1
ATOM 1470 C CA . ASN A 1 192 ? 16.503 2.417 -14.951 1.00 81.25 192 ASN A CA 1
ATOM 1471 C C . ASN A 1 192 ? 16.079 1.173 -15.745 1.00 81.25 192 ASN A C 1
ATOM 1473 O O . ASN A 1 192 ? 16.818 0.189 -15.755 1.00 81.25 192 ASN A O 1
ATOM 1477 N N . TYR A 1 193 ? 14.927 1.212 -16.423 1.00 80.81 193 TYR A N 1
ATOM 1478 C CA . TYR A 1 193 ? 14.510 0.157 -17.350 1.00 80.81 193 TYR A CA 1
ATOM 1479 C C . TYR A 1 193 ? 15.434 0.075 -18.573 1.00 80.81 193 TYR A C 1
ATOM 1481 O O . TYR A 1 193 ? 15.811 -1.017 -18.987 1.00 80.81 193 TYR A O 1
ATOM 1489 N N . LEU A 1 194 ? 15.836 1.225 -19.126 1.00 75.31 194 LEU A N 1
ATOM 1490 C CA . LEU A 1 194 ? 16.689 1.318 -20.313 1.00 75.31 194 LEU A CA 1
ATOM 1491 C C . LEU A 1 194 ? 18.184 1.107 -20.018 1.00 75.31 194 LEU A C 1
ATOM 1493 O O . LEU A 1 194 ? 18.925 0.707 -20.913 1.00 75.31 194 LEU A O 1
ATOM 1497 N N . ALA A 1 195 ? 18.637 1.327 -18.780 1.00 74.25 195 ALA A N 1
ATOM 1498 C CA . ALA A 1 195 ? 20.050 1.274 -18.393 1.00 74.25 195 ALA A CA 1
ATOM 1499 C C . ALA A 1 195 ? 20.796 -0.020 -18.800 1.00 74.25 195 ALA A C 1
ATOM 1501 O O . ALA A 1 195 ? 21.952 0.067 -19.228 1.00 74.25 195 ALA A O 1
ATOM 1502 N N . PRO A 1 196 ? 20.193 -1.224 -18.718 1.00 68.81 196 PRO A N 1
ATOM 1503 C CA . PRO A 1 196 ? 20.815 -2.447 -19.223 1.00 68.81 196 PRO A CA 1
ATOM 1504 C C . PRO A 1 196 ? 21.038 -2.445 -20.743 1.00 68.81 196 PRO A C 1
ATOM 1506 O O . PRO A 1 196 ? 22.008 -3.041 -21.204 1.00 68.81 196 PRO A O 1
ATOM 1509 N N . PHE A 1 197 ? 20.181 -1.758 -21.502 1.00 62.75 197 PHE A N 1
ATOM 1510 C CA . PHE A 1 197 ? 20.229 -1.658 -22.966 1.00 62.75 197 PHE A CA 1
ATOM 1511 C C . PHE A 1 197 ? 21.166 -0.545 -23.453 1.00 62.75 197 PHE A C 1
ATOM 1513 O O . PHE A 1 197 ? 21.631 -0.579 -24.587 1.00 62.75 197 PHE A O 1
ATOM 1520 N N . THR A 1 198 ? 21.488 0.424 -22.593 1.00 53.31 198 THR A N 1
ATOM 1521 C CA . THR A 1 198 ? 22.442 1.506 -22.879 1.00 53.31 198 THR A CA 1
ATOM 1522 C C . THR A 1 198 ? 23.873 1.174 -22.454 1.00 53.31 198 THR A C 1
ATOM 1524 O O . THR A 1 198 ? 24.714 2.073 -22.404 1.00 53.31 198 THR A O 1
ATOM 1527 N N . ARG A 1 199 ? 24.178 -0.088 -22.105 1.00 46.41 199 ARG A N 1
ATOM 1528 C CA . ARG A 1 199 ? 25.564 -0.510 -21.872 1.00 46.41 199 ARG A CA 1
ATOM 1529 C C . ARG A 1 199 ? 26.355 -0.330 -23.164 1.00 46.41 199 ARG A C 1
ATOM 1531 O O . ARG A 1 199 ? 26.262 -1.127 -24.088 1.00 46.41 199 ARG A O 1
ATOM 1538 N N . TYR A 1 200 ? 27.124 0.750 -23.185 1.00 44.34 200 TYR A N 1
ATOM 1539 C CA . TYR A 1 200 ? 28.149 1.036 -24.168 1.00 44.34 200 TYR A CA 1
ATOM 1540 C C . TYR A 1 200 ? 29.177 -0.099 -24.147 1.00 44.34 200 TYR A C 1
ATOM 1542 O O . TYR A 1 200 ? 29.933 -0.239 -23.184 1.00 44.34 200 TYR A O 1
ATOM 1550 N N . ASP A 1 201 ? 29.182 -0.922 -25.190 1.00 47.41 201 ASP A N 1
ATOM 1551 C CA . ASP A 1 201 ? 30.335 -1.755 -25.511 1.00 47.41 201 ASP A CA 1
ATOM 1552 C C . ASP A 1 201 ? 31.388 -0.804 -26.108 1.00 47.41 201 ASP A C 1
ATOM 1554 O O . ASP A 1 201 ? 31.057 -0.087 -27.062 1.00 47.41 201 ASP A O 1
ATOM 1558 N N . PRO A 1 202 ? 32.602 -0.672 -25.535 1.00 46.59 202 PRO A N 1
ATOM 1559 C CA . PRO A 1 202 ? 33.584 0.276 -26.038 1.00 46.59 202 PRO A CA 1
ATOM 1560 C C . PRO A 1 202 ? 33.833 0.038 -27.525 1.00 46.59 202 PRO A C 1
ATOM 1562 O O . PRO A 1 202 ? 34.267 -1.037 -27.941 1.00 46.59 202 PRO A O 1
ATOM 1565 N N . LEU A 1 203 ? 33.531 1.060 -28.330 1.00 46.50 203 LEU A N 1
ATOM 1566 C CA . LEU A 1 203 ? 33.776 1.038 -29.764 1.00 46.50 203 LEU A CA 1
ATOM 1567 C C . LEU A 1 203 ? 35.254 0.709 -30.010 1.00 46.50 203 LEU A C 1
ATOM 1569 O O . LEU A 1 203 ? 36.141 1.262 -29.356 1.00 46.50 203 LEU A O 1
ATOM 1573 N N . SER A 1 204 ? 35.530 -0.185 -30.962 1.00 57.88 204 SER A N 1
ATOM 1574 C CA . SER A 1 204 ? 36.894 -0.371 -31.453 1.00 57.88 204 SER A CA 1
ATOM 1575 C C . SER A 1 204 ? 37.438 0.961 -31.982 1.00 57.88 204 SER A C 1
ATOM 1577 O O . SER A 1 204 ? 36.667 1.813 -32.424 1.00 57.88 204 SER A O 1
ATOM 1579 N N . LEU A 1 205 ? 38.760 1.151 -31.951 1.00 52.28 205 LEU A N 1
ATOM 1580 C CA . LEU A 1 205 ? 39.399 2.402 -32.392 1.00 52.28 205 LEU A CA 1
ATOM 1581 C C . LEU A 1 205 ? 38.968 2.812 -33.810 1.00 52.28 205 LEU A C 1
ATOM 1583 O O . LEU A 1 205 ? 38.667 3.980 -34.038 1.00 52.28 205 LEU A O 1
ATOM 1587 N N . ASP A 1 206 ? 38.822 1.840 -34.711 1.00 52.16 206 ASP A N 1
ATOM 1588 C CA . ASP A 1 206 ? 38.319 2.071 -36.070 1.00 52.16 206 ASP A CA 1
ATOM 1589 C C . ASP A 1 206 ? 36.879 2.622 -36.071 1.00 52.16 206 ASP A C 1
ATOM 1591 O O . ASP A 1 206 ? 36.551 3.530 -36.827 1.00 52.16 206 ASP A O 1
ATOM 1595 N N . ARG A 1 207 ? 36.018 2.141 -35.161 1.00 50.81 207 ARG A N 1
ATOM 1596 C CA . ARG A 1 207 ? 34.622 2.598 -35.030 1.00 50.81 207 ARG A CA 1
ATOM 1597 C C . ARG A 1 207 ? 34.497 3.967 -34.366 1.00 50.81 207 ARG A C 1
ATOM 1599 O O . ARG A 1 207 ? 33.545 4.688 -34.651 1.00 50.81 207 ARG A O 1
ATOM 1606 N N . ALA A 1 208 ? 35.419 4.313 -33.470 1.00 54.94 208 ALA A N 1
ATOM 1607 C CA . ALA A 1 208 ? 35.467 5.636 -32.855 1.00 54.94 208 ALA A CA 1
ATOM 1608 C C . ALA A 1 208 ? 35.903 6.703 -33.873 1.00 54.94 208 ALA A C 1
ATOM 1610 O O . ALA A 1 208 ? 35.282 7.761 -33.938 1.00 54.94 208 ALA A O 1
ATOM 1611 N N . ALA A 1 209 ? 36.892 6.384 -34.717 1.00 58.62 209 ALA A N 1
ATOM 1612 C CA . ALA A 1 209 ? 37.335 7.255 -35.805 1.00 58.62 209 ALA A CA 1
ATOM 1613 C C . ALA A 1 209 ? 36.213 7.507 -36.829 1.00 58.62 209 ALA A C 1
ATOM 1615 O O . ALA A 1 209 ? 35.968 8.651 -37.199 1.00 58.62 209 ALA A O 1
ATOM 1616 N N . ASP A 1 210 ? 35.459 6.470 -37.208 1.00 50.97 210 ASP A N 1
ATOM 1617 C CA . ASP A 1 210 ? 34.313 6.600 -38.120 1.00 50.97 210 ASP A CA 1
ATOM 1618 C C . ASP A 1 210 ? 33.185 7.493 -37.562 1.00 50.97 210 ASP A C 1
ATOM 1620 O O . ASP A 1 210 ? 32.481 8.162 -38.323 1.00 50.97 210 ASP A O 1
ATOM 1624 N N . LEU A 1 211 ? 32.989 7.498 -36.237 1.00 49.44 211 LEU A N 1
ATOM 1625 C CA . LEU A 1 211 ? 31.997 8.338 -35.559 1.00 49.44 211 LEU A CA 1
ATOM 1626 C C . LEU A 1 211 ? 32.461 9.799 -35.472 1.00 49.44 211 LEU A C 1
ATOM 1628 O O . LEU A 1 211 ? 31.663 10.712 -35.676 1.00 49.44 211 LEU A O 1
ATOM 1632 N N . GLU A 1 212 ? 33.744 10.025 -35.207 1.00 52.06 212 GLU A N 1
ATOM 1633 C CA . GLU A 1 212 ? 34.351 11.357 -35.125 1.00 52.06 212 GLU A CA 1
ATOM 1634 C C . GLU A 1 212 ? 34.363 12.063 -36.494 1.00 52.06 212 GLU A C 1
ATOM 1636 O O . GLU A 1 212 ? 33.995 13.237 -36.601 1.00 52.06 212 GLU A O 1
ATOM 1641 N N . ASP A 1 213 ? 34.656 11.313 -37.560 1.00 55.81 213 ASP A N 1
ATOM 1642 C CA . ASP A 1 213 ? 34.603 11.761 -38.960 1.00 55.81 213 ASP A CA 1
ATOM 1643 C C . ASP A 1 213 ? 33.157 12.040 -39.437 1.00 55.81 213 ASP A C 1
ATOM 1645 O O . ASP A 1 213 ? 32.916 12.773 -40.401 1.00 55.81 213 ASP A O 1
ATOM 1649 N N . PHE A 1 214 ? 32.164 11.462 -38.748 1.00 49.94 214 PHE A N 1
ATOM 1650 C CA . PHE A 1 214 ? 30.735 11.673 -38.989 1.00 49.94 214 PHE A CA 1
ATOM 1651 C C . PHE A 1 214 ? 30.184 12.885 -38.221 1.00 49.94 214 PHE A C 1
ATOM 1653 O O . PHE A 1 214 ? 29.469 13.700 -38.802 1.00 49.94 214 PHE A O 1
ATOM 1660 N N . MET A 1 215 ? 30.555 13.060 -36.947 1.00 45.66 215 MET A N 1
ATOM 1661 C CA . MET A 1 215 ? 30.143 14.207 -36.117 1.00 45.66 215 MET A CA 1
ATOM 1662 C C . MET A 1 215 ? 30.677 15.553 -36.629 1.00 45.66 215 MET A C 1
ATOM 1664 O O . MET A 1 215 ? 30.145 16.607 -36.285 1.00 45.66 215 MET A O 1
ATOM 1668 N N . THR A 1 216 ? 31.714 15.526 -37.464 1.00 53.22 216 THR A N 1
ATOM 1669 C CA . THR A 1 216 ? 32.315 16.705 -38.098 1.00 53.22 216 THR A CA 1
ATOM 1670 C C . THR A 1 216 ? 31.656 17.106 -39.426 1.00 53.22 216 THR A C 1
ATOM 1672 O O . THR A 1 216 ? 32.047 18.122 -40.005 1.00 53.22 216 THR A O 1
ATOM 1675 N N . ARG A 1 217 ? 30.624 16.385 -39.903 1.00 52.62 217 ARG A N 1
ATOM 1676 C CA . ARG A 1 217 ? 29.824 16.761 -41.088 1.00 52.62 217 ARG A CA 1
ATOM 1677 C C . ARG A 1 217 ? 28.520 17.465 -40.657 1.00 52.62 217 ARG A C 1
ATOM 1679 O O . ARG A 1 217 ? 27.642 16.800 -40.116 1.00 52.62 217 ARG A O 1
ATOM 1686 N N . PRO A 1 218 ? 28.356 18.785 -40.881 1.00 40.06 218 PRO A N 1
ATOM 1687 C CA . PRO A 1 218 ? 27.301 19.570 -40.219 1.00 40.06 218 PRO A CA 1
ATOM 1688 C C . PRO A 1 218 ? 25.864 19.390 -40.743 1.00 40.06 218 PRO A C 1
ATOM 1690 O O . PRO A 1 218 ? 24.940 19.893 -40.109 1.00 40.06 218 PRO A O 1
ATOM 1693 N N . ASP A 1 219 ? 25.653 18.710 -41.875 1.00 45.50 219 ASP A N 1
ATOM 1694 C CA . ASP A 1 219 ? 24.404 18.852 -42.648 1.00 45.50 219 ASP A CA 1
ATOM 1695 C C . ASP A 1 219 ? 23.435 17.655 -42.578 1.00 45.50 219 ASP A C 1
ATOM 1697 O O . ASP A 1 219 ? 22.356 17.693 -43.171 1.00 45.50 219 ASP A O 1
ATOM 1701 N N . ASP A 1 220 ? 23.757 16.598 -41.830 1.00 49.53 220 ASP A N 1
ATOM 1702 C CA . ASP A 1 220 ? 22.920 15.397 -41.747 1.00 49.53 220 ASP A CA 1
ATOM 1703 C C . ASP A 1 220 ? 22.236 15.291 -40.374 1.00 49.53 220 ASP A C 1
ATOM 1705 O O . ASP A 1 220 ? 22.795 14.793 -39.400 1.00 49.53 220 ASP A O 1
ATOM 1709 N N . GLY A 1 221 ? 20.994 15.780 -40.291 1.00 53.75 221 GLY A N 1
ATOM 1710 C CA . GLY A 1 221 ? 20.199 15.791 -39.058 1.00 53.75 221 GLY A CA 1
ATOM 1711 C C . GLY A 1 221 ? 19.965 14.416 -38.398 1.00 53.75 221 GLY A C 1
ATOM 1712 O O . GLY A 1 221 ? 20.177 13.352 -38.985 1.00 53.75 221 GLY A O 1
ATOM 1713 N N . LEU A 1 222 ? 19.438 14.451 -37.164 1.00 45.81 222 LEU A N 1
ATOM 1714 C C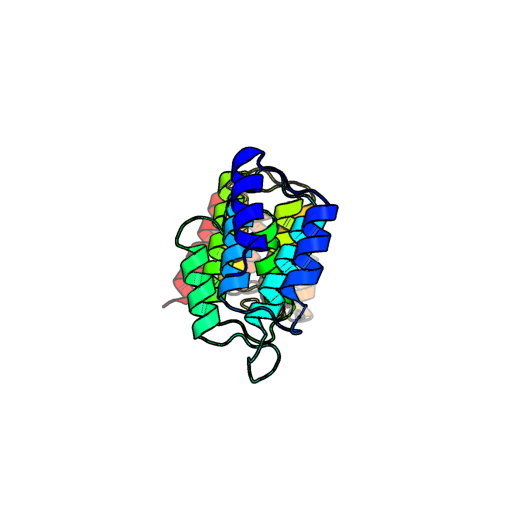A . LEU A 1 222 ? 19.257 13.308 -36.243 1.00 45.81 222 LEU A CA 1
ATOM 1715 C C . LEU A 1 222 ? 18.578 12.068 -36.862 1.00 45.81 222 LEU A C 1
ATOM 1717 O O . LEU A 1 222 ? 18.920 10.939 -36.521 1.00 45.81 222 LEU A O 1
ATOM 1721 N N . GLY A 1 223 ? 17.655 12.247 -37.809 1.00 51.16 223 GLY A N 1
ATOM 1722 C CA . GLY A 1 223 ? 16.970 11.138 -38.483 1.00 51.16 223 GLY A CA 1
ATOM 1723 C C . GLY A 1 223 ? 17.878 10.267 -39.354 1.00 51.16 223 GLY A C 1
ATOM 1724 O O . GLY A 1 223 ? 17.775 9.040 -39.348 1.00 51.16 223 GLY A O 1
ATOM 1725 N N . ARG A 1 224 ? 18.812 10.889 -40.084 1.00 54.38 224 ARG A N 1
ATOM 1726 C CA . ARG A 1 224 ? 19.753 10.161 -40.948 1.00 54.38 224 ARG A CA 1
ATOM 1727 C C . ARG A 1 224 ? 20.848 9.477 -40.117 1.00 54.38 224 ARG A C 1
ATOM 1729 O O . ARG A 1 224 ? 21.302 8.395 -40.494 1.00 54.38 224 ARG A O 1
ATOM 1736 N N . PHE A 1 225 ? 21.178 10.060 -38.961 1.00 50.72 225 PHE A N 1
ATOM 1737 C CA . PHE A 1 225 ? 22.058 9.503 -37.929 1.00 50.72 225 PHE A CA 1
ATOM 1738 C C . PHE A 1 225 ? 21.521 8.189 -37.338 1.00 50.72 225 PHE A C 1
ATOM 1740 O O . PHE A 1 225 ? 22.194 7.162 -37.438 1.00 50.72 225 PHE A O 1
ATOM 1747 N N . PHE A 1 226 ? 20.288 8.162 -36.816 1.00 52.97 226 PHE A N 1
ATOM 1748 C CA . PHE A 1 226 ? 19.706 6.927 -36.265 1.00 52.97 226 PHE A CA 1
ATOM 1749 C C . PHE A 1 226 ? 19.452 5.856 -37.338 1.00 52.97 226 PHE A C 1
ATOM 1751 O O . PHE A 1 226 ? 19.655 4.668 -37.082 1.00 52.97 226 PHE A O 1
ATOM 1758 N N . GLY A 1 227 ? 19.102 6.264 -38.564 1.00 57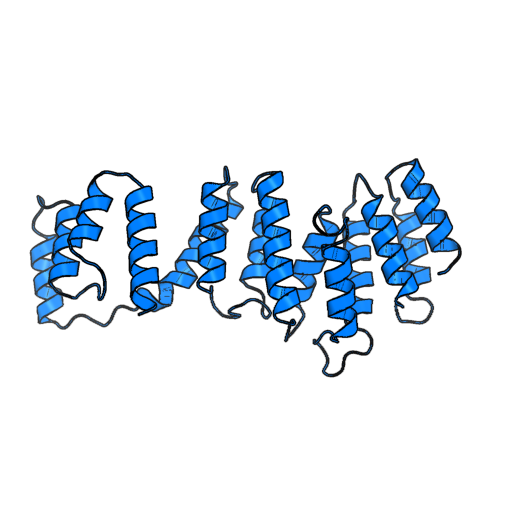.47 227 GLY A N 1
ATOM 1759 C CA . GLY A 1 227 ? 18.963 5.348 -39.700 1.00 57.47 227 GLY A CA 1
ATOM 1760 C C . GLY A 1 227 ? 20.264 4.617 -40.061 1.00 57.47 227 GLY A C 1
ATOM 1761 O O . GLY A 1 227 ? 20.234 3.417 -40.332 1.00 57.47 227 GLY A O 1
ATOM 1762 N N . HIS A 1 228 ? 21.416 5.299 -40.014 1.00 53.44 228 HIS A N 1
ATOM 1763 C CA . HIS A 1 228 ? 22.718 4.677 -40.299 1.00 53.44 228 HIS A CA 1
ATOM 1764 C C . HIS A 1 228 ? 23.280 3.867 -39.120 1.00 53.44 228 HIS A C 1
ATOM 1766 O O . HIS A 1 228 ? 23.923 2.841 -39.350 1.00 53.44 228 HIS A O 1
ATOM 1772 N N . LEU A 1 229 ? 23.007 4.263 -37.871 1.00 49.69 229 LEU A N 1
ATOM 1773 C CA . LEU A 1 229 ? 23.379 3.484 -36.679 1.00 49.69 229 LEU A CA 1
ATOM 1774 C C . LEU A 1 229 ? 22.675 2.119 -36.635 1.00 49.69 229 LEU A C 1
ATOM 1776 O O . LEU A 1 229 ? 23.311 1.111 -36.314 1.00 49.69 229 LEU A O 1
ATOM 1780 N N . GLY A 1 230 ? 21.397 2.077 -37.027 1.00 58.00 230 GLY A N 1
ATOM 1781 C CA . GLY A 1 230 ? 20.648 0.832 -37.212 1.00 58.00 230 GLY A CA 1
ATOM 1782 C C . GLY A 1 230 ? 21.218 -0.036 -38.341 1.00 58.00 230 GLY A C 1
ATOM 1783 O O . GLY A 1 230 ? 21.486 -1.217 -38.134 1.00 58.00 230 GLY A O 1
ATOM 1784 N N . GLN A 1 231 ? 21.510 0.546 -39.516 1.00 56.41 231 GLN A N 1
ATOM 1785 C CA . GLN A 1 231 ? 22.101 -0.196 -40.650 1.00 56.41 231 GLN A CA 1
ATOM 1786 C C . GLN A 1 231 ? 23.479 -0.806 -40.347 1.00 56.41 231 GLN A C 1
ATOM 1788 O O . GLN A 1 231 ? 23.842 -1.812 -40.955 1.00 56.41 231 GLN A O 1
ATOM 1793 N N . ARG A 1 232 ? 24.255 -0.213 -39.432 1.00 50.88 232 ARG A N 1
ATOM 1794 C CA . ARG A 1 232 ? 25.607 -0.677 -39.068 1.00 50.88 232 ARG A CA 1
ATOM 1795 C C . ARG A 1 232 ? 25.663 -1.515 -37.785 1.00 50.88 232 ARG A C 1
ATOM 1797 O O . ARG A 1 232 ? 26.756 -1.853 -37.339 1.00 50.88 232 ARG A O 1
ATOM 1804 N N . GLY A 1 233 ? 24.508 -1.876 -37.217 1.00 49.50 233 GLY A N 1
ATOM 1805 C CA . GLY A 1 233 ? 24.415 -2.792 -36.074 1.00 49.50 233 GLY A CA 1
ATOM 1806 C C . GLY A 1 233 ? 24.902 -2.207 -34.746 1.00 49.50 233 GLY A C 1
ATOM 1807 O O . GLY A 1 233 ? 25.208 -2.959 -33.826 1.00 49.50 233 GLY A O 1
ATOM 1808 N N . LEU A 1 234 ? 24.981 -0.877 -34.641 1.00 48.56 234 LEU A N 1
ATOM 1809 C CA . LEU A 1 234 ? 25.343 -0.172 -33.404 1.00 48.56 234 LEU A CA 1
ATOM 1810 C C . LEU A 1 234 ? 24.148 -0.033 -32.442 1.00 48.56 234 LEU A C 1
ATOM 1812 O O . LEU A 1 234 ? 24.332 0.301 -31.277 1.00 48.56 234 LEU A O 1
ATOM 1816 N N . LEU A 1 235 ? 22.939 -0.333 -32.928 1.00 49.97 235 LEU A N 1
ATOM 1817 C CA . LEU A 1 235 ? 21.715 -0.530 -32.152 1.00 49.97 235 LEU A CA 1
ATOM 1818 C C . LEU A 1 235 ? 21.098 -1.879 -32.563 1.00 49.97 235 LEU A C 1
ATOM 1820 O O . LEU A 1 235 ? 20.300 -1.923 -33.506 1.00 49.97 235 LEU A O 1
ATOM 1824 N N . PRO A 1 236 ? 21.499 -3.002 -31.942 1.00 44.34 236 PRO A N 1
ATOM 1825 C CA . PRO A 1 236 ? 20.935 -4.301 -32.286 1.00 44.34 236 PRO A CA 1
ATOM 1826 C C . PRO A 1 236 ? 19.420 -4.295 -32.028 1.00 44.34 236 PRO A C 1
ATOM 1828 O O . PRO A 1 236 ? 18.986 -4.047 -30.908 1.00 44.34 236 PRO A O 1
ATOM 1831 N N . GLY A 1 237 ? 18.627 -4.520 -33.084 1.00 48.19 237 GLY A N 1
ATOM 1832 C CA . GLY A 1 237 ? 17.156 -4.501 -33.040 1.00 48.19 237 GLY A CA 1
ATOM 1833 C C . GLY A 1 237 ? 16.479 -3.221 -33.552 1.00 48.19 237 GLY A C 1
ATOM 1834 O O . GLY A 1 237 ? 15.258 -3.188 -33.659 1.00 48.19 237 GLY A O 1
ATOM 1835 N N . PHE A 1 238 ? 17.232 -2.179 -33.922 1.00 43.03 238 PHE A N 1
ATOM 1836 C CA . PHE A 1 238 ? 16.658 -0.916 -34.401 1.00 43.03 238 PHE A CA 1
ATOM 1837 C C . PHE A 1 238 ? 16.700 -0.832 -35.937 1.00 43.03 238 PHE A C 1
ATOM 1839 O O . PHE A 1 238 ? 17.743 -0.565 -36.538 1.00 43.03 238 PHE A O 1
ATOM 1846 N N . SER A 1 239 ? 15.566 -1.091 -36.597 1.00 50.28 239 SER A N 1
ATOM 1847 C CA . SER A 1 239 ? 15.459 -1.031 -38.063 1.00 50.28 239 SER A CA 1
ATOM 1848 C C . SER A 1 239 ? 15.466 0.421 -38.579 1.00 50.28 239 SER A C 1
ATOM 1850 O O . SER A 1 239 ? 14.875 1.300 -37.947 1.00 50.28 239 SER A O 1
ATOM 1852 N N . PRO A 1 240 ? 16.037 0.705 -39.767 1.00 43.50 240 PRO A N 1
ATOM 1853 C CA . PRO A 1 240 ? 16.005 2.038 -40.384 1.00 43.50 240 PRO A CA 1
ATOM 1854 C C . PRO A 1 240 ? 14.586 2.589 -40.595 1.00 43.50 240 PRO A C 1
ATOM 1856 O O . PRO A 1 240 ? 14.393 3.803 -40.622 1.00 43.50 240 PRO A O 1
ATOM 1859 N N . ALA A 1 241 ? 13.588 1.706 -40.705 1.00 47.38 241 ALA A N 1
ATOM 1860 C CA . ALA A 1 241 ? 12.178 2.079 -40.793 1.00 47.38 241 ALA A CA 1
ATOM 1861 C C . ALA A 1 241 ? 11.639 2.676 -39.476 1.00 47.38 241 ALA A C 1
ATOM 1863 O O . ALA A 1 241 ? 10.883 3.644 -39.514 1.00 47.38 241 ALA A O 1
ATOM 1864 N N . ALA A 1 242 ? 12.089 2.170 -38.321 1.00 45.75 242 ALA A N 1
ATOM 1865 C CA . ALA A 1 242 ? 11.722 2.697 -37.003 1.00 45.75 242 ALA A CA 1
ATOM 1866 C C . ALA A 1 242 ? 12.316 4.098 -36.766 1.00 45.75 242 ALA A C 1
ATOM 1868 O O . ALA A 1 242 ? 11.670 4.976 -36.197 1.00 45.75 242 ALA A O 1
ATOM 1869 N N . ALA A 1 243 ? 13.526 4.345 -37.281 1.00 42.41 243 ALA A N 1
ATOM 1870 C CA . ALA A 1 243 ? 14.178 5.651 -37.208 1.00 42.41 243 ALA A CA 1
ATOM 1871 C C . ALA A 1 243 ? 13.510 6.715 -38.101 1.00 42.41 243 ALA A C 1
ATOM 1873 O O . ALA A 1 243 ? 13.518 7.892 -37.750 1.00 42.41 243 ALA A O 1
ATOM 1874 N N . ALA A 1 244 ? 12.910 6.324 -39.232 1.00 42.28 244 ALA A N 1
ATOM 1875 C CA . ALA A 1 244 ? 12.235 7.250 -40.144 1.00 42.28 244 ALA A CA 1
ATOM 1876 C C . ALA A 1 244 ? 10.913 7.807 -39.573 1.00 42.28 244 ALA A C 1
ATOM 1878 O O . ALA A 1 244 ? 10.592 8.968 -39.818 1.00 42.28 244 ALA A O 1
ATOM 1879 N N . GLY A 1 245 ? 10.182 7.023 -38.769 1.00 42.94 245 GLY A N 1
ATOM 1880 C CA . GLY A 1 245 ? 8.950 7.470 -38.101 1.00 42.94 245 GLY A CA 1
ATOM 1881 C C . GLY A 1 245 ? 9.196 8.540 -37.030 1.00 42.94 245 GLY A C 1
ATOM 1882 O O . GLY A 1 245 ? 8.480 9.539 -36.973 1.00 42.94 245 GLY A O 1
ATOM 1883 N N . ALA A 1 246 ? 10.285 8.409 -36.263 1.00 37.59 246 ALA A N 1
ATOM 1884 C CA . ALA A 1 246 ? 10.671 9.358 -35.213 1.00 37.59 246 ALA A CA 1
ATOM 1885 C C . ALA A 1 246 ? 10.982 10.782 -35.730 1.00 37.59 246 ALA A C 1
ATOM 1887 O O . ALA A 1 246 ? 10.943 11.744 -34.965 1.00 37.59 246 ALA A O 1
ATOM 1888 N N . VAL A 1 247 ? 11.263 10.940 -37.030 1.00 43.09 247 VAL A N 1
ATOM 1889 C CA . VAL A 1 247 ? 11.580 12.233 -37.670 1.00 43.09 247 VAL A CA 1
ATOM 1890 C C . VAL A 1 247 ? 10.340 13.110 -37.874 1.00 43.09 247 VAL A C 1
ATOM 1892 O O . VAL A 1 247 ? 10.468 14.323 -38.015 1.00 43.09 247 VAL A O 1
ATOM 1895 N N . THR A 1 248 ? 9.138 12.531 -37.857 1.00 42.16 248 THR A N 1
ATOM 1896 C CA . THR A 1 248 ? 7.892 13.279 -38.107 1.00 42.16 248 THR A CA 1
ATOM 1897 C C . THR A 1 248 ? 7.258 13.887 -36.853 1.00 42.16 248 THR A C 1
ATOM 1899 O O . THR A 1 248 ? 6.316 14.665 -36.965 1.00 42.16 248 THR A O 1
ATOM 1902 N N . GLY A 1 249 ? 7.818 13.621 -35.667 1.00 41.09 249 GLY A N 1
ATOM 1903 C CA . GLY A 1 249 ? 7.395 14.253 -34.412 1.00 41.09 249 GLY A CA 1
ATOM 1904 C C . GLY A 1 249 ? 6.143 13.655 -33.764 1.00 41.09 249 GLY A C 1
ATOM 1905 O O . GLY A 1 249 ? 5.711 14.152 -32.727 1.00 41.09 249 GLY A O 1
ATOM 1906 N N . GLU A 1 250 ? 5.584 12.577 -34.310 1.00 39.16 250 GLU A N 1
ATOM 1907 C CA . GLU A 1 250 ? 4.515 11.822 -33.655 1.00 39.16 250 GLU A CA 1
ATOM 1908 C C . GLU A 1 250 ? 5.131 10.839 -32.647 1.00 39.16 250 GLU A C 1
ATOM 1910 O O . GLU A 1 250 ? 5.731 9.828 -33.013 1.00 39.16 250 GLU A O 1
ATOM 1915 N N . LEU A 1 251 ? 5.008 11.154 -31.352 1.00 42.38 251 LEU A N 1
ATOM 1916 C CA . LEU A 1 251 ? 5.419 10.288 -30.233 1.00 42.38 251 LEU A CA 1
ATOM 1917 C C . LEU A 1 251 ? 4.782 8.885 -30.312 1.00 42.38 251 LEU A C 1
ATOM 1919 O O . LEU A 1 251 ? 5.394 7.914 -29.864 1.00 42.38 251 LEU A O 1
ATOM 1923 N N . ASP A 1 252 ? 3.633 8.776 -30.980 1.00 42.41 252 ASP A N 1
ATOM 1924 C CA . ASP A 1 252 ? 2.925 7.527 -31.268 1.00 42.41 252 ASP A CA 1
ATOM 1925 C C . ASP A 1 252 ? 3.751 6.563 -32.136 1.00 42.41 252 ASP A C 1
ATOM 1927 O O . ASP A 1 252 ? 3.659 5.349 -31.967 1.00 42.41 252 ASP A O 1
ATOM 1931 N N . ALA A 1 253 ? 4.620 7.063 -33.022 1.00 41.75 253 ALA A N 1
ATOM 1932 C CA . ALA A 1 253 ? 5.460 6.216 -33.872 1.00 41.75 253 ALA A CA 1
ATOM 1933 C C . ALA A 1 253 ? 6.631 5.589 -33.098 1.00 41.75 253 ALA A C 1
ATOM 1935 O O . ALA A 1 253 ? 7.020 4.454 -33.374 1.00 41.75 253 ALA A O 1
ATOM 1936 N N . PHE A 1 254 ? 7.176 6.302 -32.106 1.00 40.34 254 PHE A N 1
ATOM 1937 C CA . PHE A 1 254 ? 8.200 5.760 -31.210 1.00 40.34 254 PHE A CA 1
ATOM 1938 C C . PHE A 1 254 ? 7.601 4.727 -30.251 1.00 40.34 254 PHE A C 1
ATOM 1940 O O . PHE A 1 254 ? 8.188 3.664 -30.067 1.00 40.34 254 PHE A O 1
ATOM 1947 N N . GLU A 1 255 ? 6.417 4.996 -29.693 1.00 44.00 255 GLU A N 1
ATOM 1948 C CA . GLU A 1 255 ? 5.697 4.022 -28.865 1.00 44.00 255 GLU A CA 1
ATOM 1949 C C . GLU A 1 255 ? 5.288 2.783 -29.675 1.00 44.00 255 GLU A C 1
ATOM 1951 O O . GLU A 1 255 ? 5.502 1.668 -29.207 1.00 44.00 255 GLU A O 1
ATOM 1956 N N . THR A 1 256 ? 4.821 2.943 -30.918 1.00 44.47 256 THR A N 1
ATOM 1957 C CA . THR A 1 256 ? 4.489 1.813 -31.806 1.00 44.47 256 THR A CA 1
ATOM 1958 C C . THR A 1 256 ? 5.728 0.991 -32.168 1.00 44.47 256 THR A C 1
ATOM 1960 O O . THR A 1 256 ? 5.696 -0.231 -32.074 1.00 44.47 256 THR A O 1
ATOM 1963 N N . ALA A 1 257 ? 6.855 1.634 -32.493 1.00 45.00 257 ALA A N 1
ATOM 1964 C CA . ALA A 1 257 ? 8.104 0.934 -32.795 1.00 45.00 257 ALA A CA 1
ATOM 1965 C C . ALA A 1 257 ? 8.682 0.194 -31.575 1.00 45.00 257 ALA A C 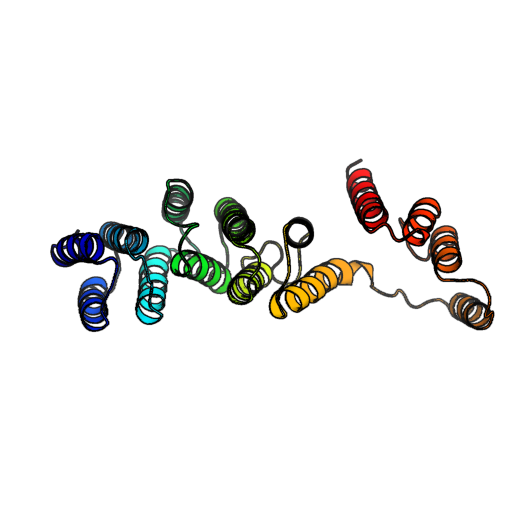1
ATOM 1967 O O . ALA A 1 257 ? 9.253 -0.887 -31.717 1.00 45.00 257 ALA A O 1
ATOM 1968 N N . LEU A 1 258 ? 8.518 0.756 -30.372 1.00 43.59 258 LEU A N 1
ATOM 1969 C CA . LEU A 1 258 ? 8.911 0.105 -29.125 1.00 43.59 258 LEU A CA 1
ATOM 1970 C C . LEU A 1 258 ? 8.001 -1.097 -28.824 1.00 43.59 258 LEU A C 1
ATOM 1972 O O . LEU A 1 258 ? 8.490 -2.145 -28.413 1.00 43.59 258 LEU A O 1
ATOM 1976 N N . ILE A 1 259 ? 6.692 -0.967 -29.059 1.00 46.19 259 ILE A N 1
ATOM 1977 C CA . ILE A 1 259 ? 5.710 -2.045 -28.888 1.00 46.19 259 ILE A CA 1
ATOM 1978 C C . ILE A 1 259 ? 5.961 -3.181 -29.890 1.00 46.19 259 ILE A C 1
ATOM 1980 O O . ILE A 1 259 ? 5.995 -4.337 -29.475 1.00 46.19 259 ILE A O 1
ATOM 1984 N N . ASP A 1 260 ? 6.209 -2.878 -31.166 1.00 45.38 260 ASP A N 1
ATOM 1985 C CA . ASP A 1 260 ? 6.483 -3.882 -32.205 1.00 45.38 260 ASP A CA 1
ATOM 1986 C C . ASP A 1 260 ? 7.788 -4.647 -31.938 1.00 45.38 260 ASP A C 1
ATOM 1988 O O . ASP A 1 260 ? 7.803 -5.878 -31.996 1.00 45.38 260 ASP A O 1
ATOM 1992 N N . PHE A 1 261 ? 8.855 -3.948 -31.530 1.00 43.97 261 PHE A N 1
ATOM 1993 C CA . PHE A 1 261 ? 10.108 -4.574 -31.087 1.00 43.97 261 PHE A CA 1
ATOM 1994 C C . PHE A 1 261 ? 9.876 -5.554 -29.922 1.00 43.97 261 PHE A C 1
ATOM 1996 O O . PHE A 1 261 ? 10.377 -6.678 -29.910 1.00 43.97 261 PHE A O 1
ATOM 2003 N N . LEU A 1 262 ? 9.042 -5.156 -28.961 1.00 41.94 262 LEU A N 1
ATOM 2004 C CA . LEU A 1 262 ? 8.686 -5.958 -27.794 1.00 41.94 262 LEU A CA 1
ATOM 2005 C C . LEU A 1 262 ? 7.701 -7.111 -28.094 1.00 41.94 262 LEU A C 1
ATOM 2007 O O . LEU A 1 262 ? 7.497 -7.968 -27.220 1.00 41.94 262 LEU A O 1
ATOM 2011 N N . VAL A 1 263 ? 7.063 -7.119 -29.273 1.00 42.53 263 VAL A N 1
ATOM 2012 C CA . VAL A 1 263 ? 6.177 -8.181 -29.788 1.00 42.53 263 VAL A CA 1
ATOM 2013 C C . VAL A 1 263 ? 6.957 -9.192 -30.638 1.00 42.53 263 VAL A C 1
ATOM 2015 O O . VAL A 1 263 ? 6.681 -10.388 -30.535 1.00 42.53 263 VAL A O 1
ATOM 2018 N N . GLU A 1 264 ? 7.957 -8.764 -31.414 1.00 42.06 264 GLU A N 1
ATOM 2019 C CA . GLU A 1 264 ? 8.846 -9.670 -32.163 1.00 42.06 264 GLU A CA 1
ATOM 2020 C C . GLU A 1 264 ? 9.695 -10.564 -31.247 1.00 42.06 264 GLU A C 1
ATOM 2022 O O . GLU A 1 264 ? 9.925 -11.726 -31.573 1.00 42.06 264 GLU A O 1
ATOM 2027 N N . GLU A 1 265 ? 10.053 -10.091 -30.050 1.00 41.25 265 GLU A N 1
ATOM 2028 C CA . GLU A 1 265 ? 10.777 -10.874 -29.033 1.00 41.25 265 GLU A CA 1
ATOM 2029 C C . GLU A 1 265 ? 9.946 -12.026 -28.409 1.00 41.25 265 GLU A C 1
ATOM 2031 O O . GLU A 1 265 ? 10.466 -12.806 -27.612 1.00 41.25 265 GLU A O 1
ATOM 2036 N N . ARG A 1 266 ? 8.648 -12.153 -28.749 1.00 36.94 266 ARG A N 1
ATOM 2037 C CA . ARG A 1 266 ? 7.779 -13.279 -28.337 1.00 36.94 266 ARG A CA 1
ATOM 2038 C C . ARG A 1 266 ? 7.746 -14.460 -29.324 1.00 36.94 266 ARG A C 1
ATOM 2040 O O . ARG A 1 266 ? 6.986 -15.399 -29.069 1.00 36.94 266 ARG A O 1
ATOM 2047 N N . ARG A 1 267 ? 8.485 -14.431 -30.437 1.00 36.84 267 ARG A N 1
ATOM 2048 C CA . ARG A 1 267 ? 8.527 -15.539 -31.414 1.00 36.84 267 ARG A CA 1
ATOM 2049 C C . ARG A 1 267 ? 9.772 -16.408 -31.325 1.00 36.84 267 ARG A C 1
ATOM 2051 O O . ARG A 1 267 ? 10.822 -15.915 -30.872 1.00 36.84 267 ARG A O 1
#

Sequence (267 aa):
MSTQFRDLAAQVATDGTIASDEILILRRACWADGKIDADEAEAILAVDGRVSVPNPEWTTFFVEAVHDFLLNGAEPFGEIDEAKADWLLARIDREALPASIAALELLAKLFERLTNVPSRLRSHGIATVERSVLADGIADPEARLLRRLLFAPASDRATGISRAEAELLFRLKQAGTAGGEWQRLFIQGVGNYLAPFTRYDPLSLDRAADLEDFMTRPDDGLGRFFGHLGQRGLLPGFSPAAAAGAVTGELDAFETALIDFLVEERR